Protein AF-0000000067514473 (afdb_homodimer)

Structure (mmCIF, N/CA/C/O backbone):
data_AF-0000000067514473-model_v1
#
loop_
_entity.id
_entity.type
_entity.pdbx_description
1 polymer 'Lysozyme inhibitor LprI-like N-terminal domain-containing protein'
#
loop_
_atom_site.group_PDB
_atom_site.id
_atom_site.type_symbol
_atom_site.label_atom_id
_atom_site.label_alt_id
_atom_site.label_comp_id
_atom_site.label_asym_id
_atom_site.label_entity_id
_atom_site.label_seq_id
_atom_site.pdbx_PDB_ins_code
_atom_site.Cartn_x
_atom_site.Cartn_y
_atom_site.Cartn_z
_atom_site.occupancy
_atom_site.B_iso_or_equiv
_atom_site.auth_seq_id
_atom_site.auth_comp_id
_atom_site.auth_asym_id
_atom_site.auth_atom_id
_atom_site.pdbx_PDB_model_num
ATOM 1 N N . MET A 1 1 ? -48.812 -21.422 -44.938 1 34.5 1 MET A N 1
ATOM 2 C CA . MET A 1 1 ? -48.281 -21.219 -43.594 1 34.5 1 MET A CA 1
ATOM 3 C C . MET A 1 1 ? -47.406 -19.953 -43.531 1 34.5 1 MET A C 1
ATOM 5 O O . MET A 1 1 ? -46.375 -19.875 -44.188 1 34.5 1 MET A O 1
ATOM 9 N N . LYS A 1 2 ? -48.062 -18.766 -43.5 1 44.69 2 LYS A N 1
ATOM 10 C CA . LYS A 1 2 ? -47.469 -17.438 -43.344 1 44.69 2 LYS A CA 1
ATOM 11 C C . LYS A 1 2 ? -46.531 -17.406 -42.125 1 44.69 2 LYS A C 1
ATOM 13 O O . LYS A 1 2 ? -46.969 -17.75 -41.031 1 44.69 2 LYS A O 1
ATOM 18 N N . ILE A 1 3 ? -45.25 -17.672 -42.25 1 44.19 3 ILE A N 1
ATOM 19 C CA . ILE A 1 3 ? -44.188 -17.547 -41.25 1 44.19 3 ILE A CA 1
ATOM 20 C C . ILE A 1 3 ? -44.219 -16.141 -40.656 1 44.19 3 ILE A C 1
ATOM 22 O O . ILE A 1 3 ? -44.031 -15.156 -41.344 1 44.19 3 ILE A O 1
ATOM 26 N N . ASN A 1 4 ? -45.094 -15.852 -39.75 1 52 4 ASN A N 1
ATOM 27 C CA . ASN A 1 4 ? -45.031 -14.602 -39 1 52 4 ASN A CA 1
ATOM 28 C C . ASN A 1 4 ? -43.688 -14.484 -38.25 1 52 4 ASN A C 1
ATOM 30 O O . ASN A 1 4 ? -43.375 -15.344 -37.438 1 52 4 ASN A O 1
ATOM 34 N N . PHE A 1 5 ? -42.656 -13.938 -38.844 1 51.88 5 PHE A N 1
ATOM 35 C CA . PHE A 1 5 ? -41.406 -13.578 -38.188 1 51.88 5 PHE A CA 1
ATOM 36 C C . PHE A 1 5 ? -41.656 -12.664 -37 1 51.88 5 PHE A C 1
ATOM 38 O O . PHE A 1 5 ? -42.125 -11.539 -37.156 1 51.88 5 PHE A O 1
ATOM 45 N N . ARG A 1 6 ? -41.969 -13.18 -35.812 1 51.47 6 ARG A N 1
ATOM 46 C CA . ARG A 1 6 ? -42 -12.352 -34.594 1 51.47 6 ARG A CA 1
ATOM 47 C C . ARG A 1 6 ? -40.625 -11.789 -34.281 1 51.47 6 ARG A C 1
ATOM 49 O O . ARG A 1 6 ? -39.656 -12.555 -34.094 1 51.47 6 ARG A O 1
ATOM 56 N N . PHE A 1 7 ? -40.312 -10.562 -34.656 1 51.56 7 PHE A N 1
ATOM 57 C CA . PHE A 1 7 ? -39.125 -9.828 -34.25 1 51.56 7 PHE A CA 1
ATOM 58 C C . PHE A 1 7 ? -39.062 -9.695 -32.75 1 51.56 7 PHE A C 1
ATOM 60 O O . PHE A 1 7 ? -39.938 -9.055 -32.125 1 51.56 7 PHE A O 1
ATOM 67 N N . VAL A 1 8 ? -38.438 -10.68 -32.062 1 51.62 8 VAL A N 1
ATOM 68 C CA . VAL A 1 8 ? -38.156 -10.547 -30.641 1 51.62 8 VAL A CA 1
ATOM 69 C C . VAL A 1 8 ? -37.188 -9.391 -30.391 1 51.62 8 VAL A C 1
ATOM 71 O O . VAL A 1 8 ? -36.031 -9.43 -30.828 1 51.62 8 VAL A O 1
ATOM 74 N N . LEU A 1 9 ? -37.688 -8.188 -30.172 1 49.75 9 LEU A N 1
ATOM 75 C CA . LEU A 1 9 ? -36.906 -7.039 -29.734 1 49.75 9 LEU A CA 1
ATOM 76 C C . LEU A 1 9 ? -36.188 -7.344 -28.422 1 49.75 9 LEU A C 1
ATOM 78 O O . LEU A 1 9 ? -36.844 -7.527 -27.375 1 49.75 9 LEU A O 1
ATOM 82 N N . VAL A 1 10 ? -35 -7.918 -28.5 1 51.41 10 VAL A N 1
ATOM 83 C CA . VAL A 1 10 ? -34.125 -8.078 -27.328 1 51.41 10 VAL A CA 1
ATOM 84 C C . VAL A 1 10 ? -33.781 -6.707 -26.766 1 51.41 10 VAL A C 1
ATOM 86 O O . VAL A 1 10 ? -33.062 -5.926 -27.391 1 51.41 10 VAL A O 1
ATOM 89 N N . LEU A 1 11 ? -34.562 -6.137 -25.859 1 48.81 11 LEU A N 1
ATOM 90 C CA . LEU A 1 11 ? -34.219 -4.945 -25.078 1 48.81 11 LEU A CA 1
ATOM 91 C C . LEU A 1 11 ? -32.938 -5.168 -24.266 1 48.81 11 LEU A C 1
ATOM 93 O O . LEU A 1 11 ? -32.938 -5.938 -23.312 1 48.81 11 LEU A O 1
ATOM 97 N N . ALA A 1 12 ? -31.734 -5.004 -24.844 1 48.91 12 ALA A N 1
ATOM 98 C CA . ALA A 1 12 ? -30.484 -4.965 -24.094 1 48.91 12 ALA A CA 1
ATOM 99 C C . ALA A 1 12 ? -30.547 -3.93 -22.984 1 48.91 12 ALA A C 1
ATOM 101 O O . ALA A 1 12 ? -30.578 -2.725 -23.25 1 48.91 12 ALA A O 1
ATOM 102 N N . SER A 1 13 ? -30.938 -4.246 -21.75 1 50.38 13 SER A N 1
ATOM 103 C CA . SER A 1 13 ? -30.859 -3.389 -20.562 1 50.38 13 SER A CA 1
ATOM 104 C C . SER A 1 13 ? -29.438 -2.92 -20.312 1 50.38 13 SER A C 1
ATOM 106 O O . SER A 1 13 ? -28.547 -3.73 -20.016 1 50.38 13 SER A O 1
ATOM 108 N N . LEU A 1 14 ? -28.984 -1.854 -20.875 1 47.88 14 LEU A N 1
ATOM 109 C CA . LEU A 1 14 ? -27.75 -1.174 -20.484 1 47.88 14 LEU A CA 1
ATOM 110 C C . LEU A 1 14 ? -27.719 -0.927 -18.984 1 47.88 14 LEU A C 1
ATOM 112 O O . LEU A 1 14 ? -28.484 -0.11 -18.469 1 47.88 14 LEU A O 1
ATOM 116 N N . TYR A 1 15 ? -27.25 -1.91 -18.203 1 44.81 15 TYR A N 1
ATOM 117 C CA . TYR A 1 15 ? -26.938 -1.688 -16.797 1 44.81 15 TYR A CA 1
ATOM 118 C C . TYR A 1 15 ? -26 -0.497 -16.641 1 44.81 15 TYR A C 1
ATOM 120 O O . TYR A 1 15 ? -24.844 -0.549 -17.062 1 44.81 15 TYR A O 1
ATOM 128 N N . PHE A 1 16 ? -26.469 0.723 -16.625 1 42 16 PHE A N 1
ATOM 129 C CA . PHE A 1 16 ? -25.672 1.844 -16.172 1 42 16 PHE A CA 1
ATOM 130 C C . PHE A 1 16 ? -25 1.518 -14.836 1 42 16 PHE A C 1
ATOM 132 O O . PHE A 1 16 ? -25.688 1.351 -13.82 1 42 16 PHE A O 1
ATOM 139 N N . LEU A 1 17 ? -23.766 0.942 -14.781 1 39.31 17 LEU A N 1
ATOM 140 C CA . LEU A 1 17 ? -23 0.938 -13.539 1 39.31 17 LEU A CA 1
ATOM 141 C C . LEU A 1 17 ? -23.031 2.311 -12.875 1 39.31 17 LEU A C 1
ATOM 143 O O . LEU A 1 17 ? -22.812 3.328 -13.539 1 39.31 17 LEU A O 1
ATOM 147 N N . PRO A 1 18 ? -23.734 2.447 -11.773 1 39.19 18 PRO A N 1
ATOM 148 C CA . PRO A 1 18 ? -23.656 3.764 -11.141 1 39.19 18 PRO A CA 1
ATOM 149 C C . PRO A 1 18 ? -22.234 4.32 -11.141 1 39.19 18 PRO A C 1
ATOM 151 O O . PRO A 1 18 ? -21.266 3.576 -10.93 1 39.19 18 PRO A O 1
ATOM 154 N N . ALA A 1 19 ? -21.891 5.297 -11.914 1 37.09 19 ALA A N 1
ATOM 155 C CA . ALA A 1 19 ? -20.688 6.102 -11.758 1 37.09 19 ALA A CA 1
ATOM 156 C C . ALA A 1 19 ? -20.297 6.234 -10.289 1 37.09 19 ALA A C 1
ATOM 158 O O . ALA A 1 19 ? -21.156 6.402 -9.43 1 37.09 19 ALA A O 1
ATOM 159 N N . HIS A 1 20 ? -19.281 5.672 -9.766 1 42.72 20 HIS A N 1
ATOM 160 C CA . HIS A 1 20 ? -18.734 5.969 -8.445 1 42.72 20 HIS A CA 1
ATOM 161 C C . HIS A 1 20 ? -19 7.422 -8.055 1 42.72 20 HIS A C 1
ATOM 163 O O . HIS A 1 20 ? -18.547 8.344 -8.734 1 42.72 20 HIS A O 1
ATOM 169 N N . ALA A 1 21 ? -20.188 7.793 -7.672 1 43.91 21 ALA A N 1
ATOM 170 C CA . ALA A 1 21 ? -20.516 9.141 -7.23 1 43.91 21 ALA A CA 1
ATOM 171 C C . ALA A 1 21 ? -19.406 9.719 -6.352 1 43.91 21 ALA A C 1
ATOM 173 O O . ALA A 1 21 ? -19.188 9.242 -5.234 1 43.91 21 ALA A O 1
ATOM 174 N N . GLU A 1 22 ? -18.281 10.156 -6.969 1 50.91 22 GLU A N 1
ATOM 175 C CA . GLU A 1 22 ? -17.453 11.039 -6.148 1 50.91 22 GLU A CA 1
ATOM 176 C C . GLU A 1 22 ? -18.312 11.961 -5.293 1 50.91 22 GLU A C 1
ATOM 178 O O . GLU A 1 22 ? -19.297 12.531 -5.777 1 50.91 22 GLU A O 1
ATOM 183 N N . CYS A 1 23 ? -18.375 11.633 -4.051 1 58.53 23 CYS A N 1
ATOM 184 C CA . CYS A 1 23 ? -19.094 12.539 -3.158 1 58.53 23 CYS A CA 1
ATOM 185 C C . CYS A 1 23 ? -18.859 13.992 -3.564 1 58.53 23 CYS A C 1
ATOM 187 O O . CYS A 1 23 ? -17.719 14.414 -3.771 1 58.53 23 CYS A O 1
ATOM 189 N N . ILE A 1 24 ? -19.672 14.539 -4.477 1 54.16 24 ILE A N 1
ATOM 190 C CA . ILE A 1 24 ? -19.672 15.922 -4.945 1 54.16 24 ILE A CA 1
ATOM 191 C C . ILE A 1 24 ? -19.531 16.875 -3.76 1 54.16 24 ILE A C 1
ATOM 193 O O . ILE A 1 24 ? -20.234 16.734 -2.756 1 54.16 24 ILE A O 1
ATOM 197 N N . ASN A 1 25 ? -18.281 17.562 -3.666 1 56.47 25 ASN A N 1
ATOM 198 C CA . ASN A 1 25 ? -17.969 18.641 -2.732 1 56.47 25 ASN A CA 1
ATOM 199 C C . ASN A 1 25 ? -19.062 19.703 -2.703 1 56.47 25 ASN A C 1
ATOM 201 O O . ASN A 1 25 ? -18.938 20.734 -2.035 1 56.47 25 ASN A O 1
ATOM 205 N N . SER A 1 26 ? -20.047 19.562 -3.498 1 55.81 26 SER A N 1
ATOM 206 C CA . SER A 1 26 ? -20.984 20.672 -3.547 1 55.81 26 SER A CA 1
ATOM 207 C C . SER A 1 26 ? -22.031 20.562 -2.445 1 55.81 26 SER A C 1
ATOM 209 O O . SER A 1 26 ? -22.812 21.484 -2.223 1 55.81 26 SER A O 1
ATOM 211 N N . GLY A 1 27 ? -22.016 19.578 -1.691 1 61.44 27 GLY A N 1
ATOM 212 C CA . GLY A 1 27 ? -23.047 19.469 -0.668 1 61.44 27 GLY A CA 1
ATOM 213 C C . GLY A 1 27 ? -22.609 20.062 0.666 1 61.44 27 GLY A C 1
ATOM 214 O O . GLY A 1 27 ? -21.531 20.625 0.781 1 61.44 27 GLY A O 1
ATOM 215 N N . THR A 1 28 ? -23.562 20.062 1.55 1 76.56 28 THR A N 1
ATOM 216 C CA . THR A 1 28 ? -23.266 20.422 2.932 1 76.56 28 THR A CA 1
ATOM 217 C C . THR A 1 28 ? -22.219 19.484 3.518 1 76.56 28 THR A C 1
ATOM 219 O O . THR A 1 28 ? -21.938 18.422 2.943 1 76.56 28 THR A O 1
ATOM 222 N N . SER A 1 29 ? -21.484 19.984 4.504 1 79.94 29 SER A N 1
ATOM 223 C CA . SER A 1 29 ? -20.5 19.156 5.203 1 79.94 29 SER A CA 1
ATOM 224 C C . SER A 1 29 ? -21.078 17.797 5.578 1 79.94 29 SER A C 1
ATOM 226 O O . SER A 1 29 ? -20.391 16.781 5.449 1 79.94 29 SER A O 1
ATOM 228 N N . GLN A 1 30 ? -22.391 17.859 5.91 1 81.75 30 GLN A N 1
ATOM 229 C CA . GLN A 1 30 ? -23.031 16.625 6.312 1 81.75 30 GLN A CA 1
ATOM 230 C C . GLN A 1 30 ? -23.203 15.68 5.125 1 81.75 30 GLN A C 1
ATOM 232 O O . GLN A 1 30 ? -23.016 14.469 5.262 1 81.75 30 GLN A O 1
ATOM 237 N N . GLU A 1 31 ? -23.531 16.25 4.035 1 82.44 31 GLU A N 1
ATOM 238 C CA . GLU A 1 31 ? -23.703 15.445 2.83 1 82.44 31 GLU A CA 1
ATOM 239 C C . GLU A 1 31 ? -22.375 14.844 2.379 1 82.44 31 GLU A C 1
ATOM 241 O O . GLU A 1 31 ? -22.312 13.68 1.979 1 82.44 31 GLU A O 1
ATOM 246 N N . VAL A 1 32 ? -21.391 15.578 2.527 1 85.88 32 VAL A N 1
ATOM 247 C CA . VAL A 1 32 ? -20.062 15.125 2.152 1 85.88 32 VAL A CA 1
ATOM 248 C C . VAL A 1 32 ? -19.625 13.977 3.066 1 85.88 32 VAL A C 1
ATOM 250 O O . VAL A 1 32 ? -19.094 12.969 2.6 1 85.88 32 VAL A O 1
ATOM 253 N N . ASP A 1 33 ? -19.891 14.102 4.348 1 88.31 33 ASP A N 1
ATOM 254 C CA . ASP A 1 33 ? -19.516 13.094 5.336 1 88.31 33 ASP A CA 1
ATOM 255 C C . ASP A 1 33 ? -20.25 11.781 5.07 1 88.31 33 ASP A C 1
ATOM 257 O O . ASP A 1 33 ? -19.641 10.703 5.117 1 88.31 33 ASP A O 1
ATOM 261 N N . GLU A 1 34 ? -21.516 11.914 4.812 1 90 34 GLU A N 1
ATOM 262 C CA . GLU A 1 34 ? -22.312 10.727 4.539 1 90 34 GLU A CA 1
ATOM 263 C C . GLU A 1 34 ? -21.875 10.047 3.25 1 90 34 GLU A C 1
ATOM 265 O O . GLU A 1 34 ? -21.828 8.812 3.17 1 90 34 GLU A O 1
ATOM 270 N N . CYS A 1 35 ? -21.609 10.797 2.338 1 91.88 35 CYS A N 1
ATOM 271 C CA . CYS A 1 35 ? -21.125 10.266 1.067 1 91.88 35 CYS A CA 1
ATOM 272 C C . CYS A 1 35 ? -19.797 9.539 1.244 1 91.88 35 CYS A C 1
ATOM 274 O O . CYS A 1 35 ? -19.609 8.438 0.724 1 91.88 35 CYS A O 1
ATOM 276 N N . ALA A 1 36 ? -18.891 10.125 1.985 1 94.25 36 ALA A N 1
ATOM 277 C CA . ALA A 1 36 ? -17.594 9.5 2.238 1 94.25 36 ALA A CA 1
ATOM 278 C C . ALA A 1 36 ? -17.75 8.164 2.967 1 94.25 36 ALA A C 1
ATOM 280 O O . ALA A 1 36 ? -17.062 7.191 2.656 1 94.25 36 ALA A O 1
ATOM 281 N N . LYS A 1 37 ? -18.609 8.18 3.881 1 96.06 37 LYS A N 1
ATOM 282 C CA . LYS A 1 37 ? -18.891 6.949 4.617 1 96.06 37 LYS A CA 1
ATOM 283 C C . LYS A 1 37 ? -19.438 5.871 3.691 1 96.06 37 LYS A C 1
ATOM 285 O O . LYS A 1 37 ? -19.031 4.711 3.766 1 96.06 37 LYS A O 1
ATOM 290 N N . ALA A 1 38 ? -20.344 6.227 2.869 1 96.69 38 ALA A N 1
ATOM 291 C CA . ALA A 1 38 ? -20.938 5.277 1.924 1 96.69 38 ALA A CA 1
ATOM 292 C C . ALA A 1 38 ? -19.875 4.73 0.968 1 96.69 38 ALA A C 1
ATOM 294 O O . ALA A 1 38 ? -19.859 3.535 0.671 1 96.69 38 ALA A O 1
ATOM 295 N N . GLU A 1 39 ? -19.031 5.578 0.502 1 97.25 39 GLU A N 1
ATOM 296 C CA . GLU A 1 39 ? -17.953 5.16 -0.385 1 97.25 39 GLU A CA 1
ATOM 297 C C . GLU A 1 39 ? -17 4.191 0.318 1 97.25 39 GLU A C 1
ATOM 299 O O . GLU A 1 39 ? -16.562 3.207 -0.277 1 97.25 39 GLU A O 1
ATOM 304 N N . LYS A 1 40 ? -16.688 4.512 1.537 1 98.19 40 LYS A N 1
ATOM 305 C CA . LYS A 1 40 ? -15.852 3.617 2.336 1 98.19 40 LYS A CA 1
ATOM 306 C C . LYS A 1 40 ? -16.484 2.238 2.467 1 98.19 40 LYS A C 1
ATOM 308 O O . LYS A 1 40 ? -15.828 1.219 2.277 1 98.19 40 LYS A O 1
ATOM 313 N N . ASN A 1 41 ? -17.75 2.225 2.76 1 98.38 41 ASN A N 1
ATOM 314 C CA . ASN A 1 41 ? -18.453 0.957 2.898 1 98.38 41 ASN A CA 1
ATOM 315 C C . ASN A 1 41 ? -18.469 0.176 1.588 1 98.38 41 ASN A C 1
ATOM 317 O O . ASN A 1 41 ? -18.297 -1.043 1.584 1 98.38 41 ASN A O 1
ATOM 321 N N . THR A 1 42 ? -18.719 0.836 0.523 1 98.38 42 THR A N 1
ATOM 322 C CA . THR A 1 42 ? -18.719 0.208 -0.793 1 98.38 42 THR A CA 1
ATOM 323 C C . THR A 1 42 ? -17.344 -0.352 -1.123 1 98.38 42 THR A C 1
ATOM 325 O O . THR A 1 42 ? -17.219 -1.474 -1.621 1 98.38 42 THR A O 1
ATOM 328 N N . ALA A 1 43 ? -16.344 0.422 -0.836 1 98.62 43 ALA A N 1
ATOM 329 C CA . ALA A 1 43 ? -14.977 -0.006 -1.086 1 98.62 43 ALA A CA 1
ATOM 330 C C . ALA A 1 43 ? -14.617 -1.225 -0.24 1 98.62 43 ALA A C 1
ATOM 332 O O . ALA A 1 43 ? -13.953 -2.145 -0.717 1 98.62 43 ALA A O 1
ATOM 333 N N . ASP A 1 44 ? -15.047 -1.201 0.978 1 98.62 44 ASP A N 1
ATOM 334 C CA . ASP A 1 44 ? -14.812 -2.344 1.854 1 98.62 44 ASP A CA 1
ATOM 335 C C . ASP A 1 44 ? -15.477 -3.604 1.303 1 98.62 44 ASP A C 1
ATOM 337 O O . ASP A 1 44 ? -14.891 -4.688 1.338 1 98.62 44 ASP A O 1
ATOM 341 N N . ALA A 1 45 ? -16.672 -3.457 0.841 1 98.75 45 ALA A N 1
ATOM 342 C CA . ALA A 1 45 ? -17.375 -4.582 0.238 1 98.75 45 ALA A CA 1
ATOM 343 C C . ALA A 1 45 ? -16.641 -5.09 -1.002 1 98.75 45 ALA A C 1
ATOM 345 O O . ALA A 1 45 ? -16.516 -6.301 -1.201 1 98.75 45 ALA A O 1
ATOM 346 N N . ARG A 1 46 ? -16.234 -4.168 -1.827 1 98.81 46 ARG A N 1
ATOM 347 C CA . ARG A 1 46 ? -15.484 -4.531 -3.02 1 98.81 46 ARG A CA 1
ATOM 348 C C . ARG A 1 46 ? -14.211 -5.285 -2.652 1 98.81 46 ARG A C 1
ATOM 350 O O . ARG A 1 46 ? -13.883 -6.305 -3.264 1 98.81 46 ARG A O 1
ATOM 357 N N . LEU A 1 47 ? -13.469 -4.836 -1.674 1 98.88 47 LEU A N 1
ATOM 358 C CA . LEU A 1 47 ? -12.25 -5.492 -1.215 1 98.88 47 LEU A CA 1
ATOM 359 C C . LEU A 1 47 ? -12.539 -6.902 -0.721 1 98.88 47 LEU A C 1
ATOM 361 O O . LEU A 1 47 ? -11.836 -7.852 -1.081 1 98.88 47 LEU A O 1
ATOM 365 N N . ASN A 1 48 ? -13.555 -7.027 0.059 1 98.69 48 ASN A N 1
ATOM 366 C CA . ASN A 1 48 ? -13.945 -8.336 0.558 1 98.69 48 ASN A CA 1
ATOM 367 C C . ASN A 1 48 ? -14.312 -9.289 -0.582 1 98.69 48 ASN A C 1
ATOM 369 O O . ASN A 1 48 ? -13.953 -10.469 -0.551 1 98.69 48 ASN A O 1
ATOM 373 N N . GLY A 1 49 ? -15.023 -8.766 -1.497 1 98.69 49 GLY A N 1
ATOM 374 C CA . GLY A 1 49 ? -15.359 -9.562 -2.668 1 98.69 49 GLY A CA 1
ATOM 375 C C . GLY A 1 49 ? -14.133 -10.039 -3.434 1 98.69 49 GLY A C 1
ATOM 376 O O . GLY A 1 49 ? -14.039 -11.211 -3.799 1 98.69 49 GLY A O 1
ATOM 377 N N . SER A 1 50 ? -13.242 -9.117 -3.689 1 98.69 50 SER A N 1
ATOM 378 C CA . SER A 1 50 ? -12.016 -9.453 -4.406 1 98.69 50 SER A CA 1
ATOM 379 C C . SER A 1 50 ? -11.203 -10.5 -3.656 1 98.69 50 SER A C 1
ATOM 381 O O . SER A 1 50 ? -10.617 -11.398 -4.27 1 98.69 50 SER A O 1
ATOM 383 N N . TYR A 1 51 ? -11.109 -10.383 -2.367 1 98.75 51 TYR A N 1
ATOM 384 C CA . TYR A 1 51 ? -10.391 -11.336 -1.531 1 98.75 51 TYR A CA 1
ATOM 385 C C . TYR A 1 51 ? -11 -12.734 -1.66 1 98.75 51 TYR A C 1
ATOM 387 O O . TYR A 1 51 ? -10.281 -13.711 -1.893 1 98.75 51 TYR A O 1
ATOM 395 N N . LYS A 1 52 ? -12.297 -12.812 -1.539 1 98.19 52 LYS A N 1
ATOM 396 C CA . LYS A 1 52 ? -12.992 -14.094 -1.646 1 98.19 52 LYS A CA 1
ATOM 397 C C . LYS A 1 52 ? -12.805 -14.703 -3.031 1 98.19 52 LYS A C 1
ATOM 399 O O . LYS A 1 52 ? -12.617 -15.914 -3.158 1 98.19 52 LYS A O 1
ATOM 404 N N . LYS A 1 53 ? -12.93 -13.898 -4.039 1 97.81 53 LYS A N 1
ATOM 405 C CA . LYS A 1 53 ? -12.727 -14.383 -5.402 1 97.81 53 LYS A CA 1
ATOM 406 C C . LYS A 1 53 ? -11.32 -14.938 -5.586 1 97.81 53 LYS A C 1
ATOM 408 O O . LYS A 1 53 ? -11.133 -15.945 -6.27 1 97.81 53 LYS A O 1
ATOM 413 N N . LEU A 1 54 ? -10.344 -14.242 -4.996 1 97.88 54 LEU A N 1
ATOM 414 C CA . LEU A 1 54 ? -8.969 -14.727 -5.098 1 97.88 54 LEU A CA 1
ATOM 415 C C . LEU A 1 54 ? -8.82 -16.078 -4.414 1 97.88 54 LEU A C 1
ATOM 417 O O . LEU A 1 54 ? -8.148 -16.969 -4.941 1 97.88 54 LEU A O 1
ATOM 421 N N . ILE A 1 55 ? -9.391 -16.234 -3.246 1 97.25 55 ILE A N 1
ATOM 422 C CA . ILE A 1 55 ? -9.352 -17.516 -2.535 1 97.25 55 ILE A CA 1
ATOM 423 C C . ILE A 1 55 ? -9.961 -18.609 -3.406 1 97.25 55 ILE A C 1
ATOM 425 O O . ILE A 1 55 ? -9.398 -19.703 -3.518 1 97.25 55 ILE A O 1
ATOM 429 N N . ALA A 1 56 ? -11.07 -18.328 -4.062 1 95.88 56 ALA A N 1
ATOM 430 C CA . ALA A 1 56 ? -11.727 -19.281 -4.938 1 95.88 56 ALA A CA 1
ATOM 431 C C . ALA A 1 56 ? -10.844 -19.641 -6.125 1 95.88 56 ALA A C 1
ATOM 433 O O . ALA A 1 56 ? -10.734 -20.812 -6.492 1 95.88 56 ALA A O 1
ATOM 434 N N . ARG A 1 57 ? -10.25 -18.641 -6.734 1 95.44 57 ARG A N 1
ATOM 435 C CA . ARG A 1 57 ? -9.328 -18.891 -7.836 1 95.44 57 ARG A CA 1
ATOM 436 C C . ARG A 1 57 ? -8.188 -19.812 -7.391 1 95.44 57 ARG A C 1
ATOM 438 O O . ARG A 1 57 ? -7.809 -20.734 -8.109 1 95.44 57 ARG A O 1
ATOM 445 N N . ALA A 1 58 ? -7.621 -19.531 -6.215 1 95.75 58 ALA A N 1
ATOM 446 C CA . ALA A 1 58 ? -6.516 -20.328 -5.688 1 95.75 58 ALA A CA 1
ATOM 447 C C . ALA A 1 58 ? -6.941 -21.766 -5.449 1 95.75 58 ALA A C 1
ATOM 449 O O . ALA A 1 58 ? -6.207 -22.703 -5.777 1 95.75 58 ALA A O 1
ATOM 450 N N . GLN A 1 59 ? -8.141 -21.953 -4.906 1 93.62 59 GLN A N 1
ATOM 451 C CA . GLN A 1 59 ? -8.672 -23.281 -4.684 1 93.62 59 GLN A CA 1
ATOM 452 C C . GLN A 1 59 ? -8.812 -24.047 -6 1 93.62 59 GLN A C 1
ATOM 454 O O . GLN A 1 59 ? -8.523 -25.25 -6.062 1 93.62 59 GLN A O 1
ATOM 459 N N . GLY A 1 60 ? -9.258 -23.328 -7.02 1 94.12 60 GLY A N 1
ATOM 460 C CA . GLY A 1 60 ? -9.359 -23.953 -8.328 1 94.12 60 GLY A CA 1
ATOM 461 C C . GLY A 1 60 ? -8.016 -24.281 -8.945 1 94.12 60 GLY A C 1
ATOM 462 O O . GLY A 1 60 ? -7.801 -25.391 -9.422 1 94.12 60 GLY A O 1
ATOM 463 N N . GLN A 1 61 ? -7.137 -23.391 -8.93 1 93.62 61 GLN A N 1
ATOM 464 C CA . GLN A 1 61 ? -5.828 -23.547 -9.562 1 93.62 61 GLN A CA 1
ATOM 465 C C . GLN A 1 61 ? -5 -24.609 -8.859 1 93.62 61 GLN A C 1
ATOM 467 O O . GLN A 1 61 ? -4.227 -25.328 -9.508 1 93.62 61 GLN A O 1
ATOM 472 N N . TYR A 1 62 ? -5.18 -24.719 -7.543 1 95.31 62 TYR A N 1
ATOM 473 C CA . TYR A 1 62 ? -4.379 -25.672 -6.781 1 95.31 62 TYR A CA 1
ATOM 474 C C . TYR A 1 62 ? -5.23 -26.859 -6.328 1 95.31 62 TYR A C 1
ATOM 476 O O . TYR A 1 62 ? -4.992 -27.422 -5.262 1 95.31 62 TYR A O 1
ATOM 484 N N . ARG A 1 63 ? -6.297 -27.172 -7.074 1 93.88 63 ARG A N 1
ATOM 485 C CA . ARG A 1 63 ? -7.219 -28.25 -6.738 1 93.88 63 ARG A CA 1
ATOM 486 C C . ARG A 1 63 ? -6.484 -29.578 -6.613 1 93.88 63 ARG A C 1
ATOM 488 O O . ARG A 1 63 ? -6.832 -30.406 -5.77 1 93.88 63 ARG A O 1
ATOM 495 N N . SER A 1 64 ? -5.43 -29.797 -7.41 1 95.44 64 SER A N 1
ATOM 496 C CA . SER A 1 64 ? -4.707 -31.062 -7.445 1 95.44 64 SER A CA 1
ATOM 497 C C . SER A 1 64 ? -3.582 -31.094 -6.418 1 95.44 64 SER A C 1
ATOM 499 O O . SER A 1 64 ? -2.939 -32.125 -6.215 1 95.44 64 SER A O 1
ATOM 501 N N . ASP A 1 65 ? -3.254 -30 -5.797 1 95.31 65 ASP A N 1
ATOM 502 C CA . ASP A 1 65 ? -2.229 -29.891 -4.766 1 95.31 65 ASP A CA 1
ATOM 503 C C . ASP A 1 65 ? -2.725 -29.062 -3.586 1 95.31 65 ASP A C 1
ATOM 505 O O . ASP A 1 65 ? -2.465 -27.859 -3.516 1 95.31 65 ASP A O 1
ATOM 509 N N . ALA A 1 66 ? -3.334 -29.688 -2.666 1 93.19 66 ALA A N 1
ATOM 510 C CA . ALA A 1 66 ? -3.98 -29.031 -1.536 1 93.19 66 ALA A CA 1
ATOM 511 C C . ALA A 1 66 ? -2.959 -28.281 -0.677 1 93.19 66 ALA A C 1
ATOM 513 O O . ALA A 1 66 ? -3.254 -27.219 -0.128 1 93.19 66 ALA A O 1
ATOM 514 N N . ARG A 1 67 ? -1.819 -28.875 -0.583 1 95.56 67 ARG A N 1
ATOM 515 C CA . ARG A 1 67 ? -0.774 -28.25 0.225 1 95.56 67 ARG A CA 1
ATOM 516 C C . ARG A 1 67 ? -0.378 -26.891 -0.34 1 95.56 67 ARG A C 1
ATOM 518 O O . ARG A 1 67 ? -0.241 -25.922 0.405 1 95.56 67 ARG A O 1
ATOM 525 N N . LEU A 1 68 ? -0.264 -26.781 -1.674 1 95.31 68 LEU A N 1
ATOM 526 C CA . LEU A 1 68 ? 0.087 -25.516 -2.322 1 95.31 68 LEU A CA 1
ATOM 527 C C . LEU A 1 68 ? -1.036 -24.5 -2.17 1 95.31 68 LEU A C 1
ATOM 529 O O . LEU A 1 68 ? -0.777 -23.312 -1.962 1 95.31 68 LEU A O 1
ATOM 533 N N . GLY A 1 69 ? -2.234 -24.984 -2.311 1 95.94 69 GLY A N 1
ATOM 534 C CA . GLY A 1 69 ? -3.371 -24.109 -2.086 1 95.94 69 GLY A CA 1
ATOM 535 C C . GLY A 1 69 ? -3.404 -23.516 -0.688 1 95.94 69 GLY A C 1
ATOM 536 O O . GLY A 1 69 ? -3.629 -22.312 -0.518 1 95.94 69 GLY A O 1
ATOM 537 N N . ASP A 1 70 ? -3.154 -24.344 0.303 1 96.69 70 ASP A N 1
ATOM 538 C CA . ASP A 1 70 ? -3.141 -23.906 1.694 1 96.69 70 ASP A CA 1
ATOM 539 C C . ASP A 1 70 ? -1.994 -22.938 1.949 1 96.69 70 ASP A C 1
ATOM 541 O O . ASP A 1 70 ? -2.148 -21.969 2.701 1 96.69 70 ASP A O 1
ATOM 545 N N . GLU A 1 71 ? -0.883 -23.188 1.353 1 97.25 71 GLU A N 1
ATOM 546 C CA . GLU A 1 71 ? 0.26 -22.297 1.497 1 97.25 71 GLU A CA 1
ATOM 547 C C . GLU A 1 71 ? -0.035 -20.922 0.897 1 97.25 71 GLU A C 1
ATOM 549 O O . GLU A 1 71 ? 0.302 -19.891 1.488 1 97.25 71 GLU A O 1
ATOM 554 N N . PHE A 1 72 ? -0.614 -20.953 -0.283 1 97.5 72 PHE A N 1
ATOM 555 C CA . PHE A 1 72 ? -0.984 -19.703 -0.909 1 97.5 72 PHE A CA 1
ATOM 556 C C . PHE A 1 72 ? -1.93 -18.906 -0.012 1 97.5 72 PHE A C 1
ATOM 558 O O . PHE A 1 72 ? -1.721 -17.719 0.22 1 97.5 72 PHE A O 1
ATOM 565 N N . LYS A 1 73 ? -2.939 -19.594 0.486 1 97.75 73 LYS A N 1
ATOM 566 C CA . LYS A 1 73 ? -3.93 -18.953 1.342 1 97.75 73 LYS A CA 1
ATOM 567 C C . LYS A 1 73 ? -3.277 -18.359 2.59 1 97.75 73 LYS A C 1
ATOM 569 O O . LYS A 1 73 ? -3.639 -17.266 3.029 1 97.75 73 LYS A O 1
ATOM 574 N N . ALA A 1 74 ? -2.363 -19.062 3.166 1 97.88 74 ALA A N 1
ATOM 575 C CA . ALA A 1 74 ? -1.658 -18.578 4.352 1 97.88 74 ALA A CA 1
ATOM 576 C C . ALA A 1 74 ? -0.864 -17.312 4.039 1 97.88 74 ALA A C 1
ATOM 578 O O . ALA A 1 74 ? -0.897 -16.344 4.805 1 97.88 74 ALA A O 1
ATOM 579 N N . LYS A 1 75 ? -0.166 -17.344 2.898 1 98 75 LYS A N 1
ATOM 580 C CA . LYS A 1 75 ? 0.601 -16.172 2.49 1 98 75 LYS A CA 1
ATOM 581 C C . LYS A 1 75 ? -0.318 -14.984 2.205 1 98 75 LYS A C 1
ATOM 583 O O . LYS A 1 75 ? -0.008 -13.852 2.572 1 98 75 LYS A O 1
ATOM 588 N N . LEU A 1 76 ? -1.419 -15.273 1.544 1 98.56 76 LEU A N 1
ATOM 589 C CA . LEU A 1 76 ? -2.402 -14.227 1.267 1 98.56 76 LEU A CA 1
ATOM 590 C C . LEU A 1 76 ? -2.939 -13.625 2.561 1 98.56 76 LEU A C 1
ATOM 592 O O . LEU A 1 76 ? -3.066 -12.406 2.68 1 98.56 76 LEU A O 1
ATOM 596 N N . LYS A 1 77 ? -3.262 -14.469 3.5 1 98.56 77 LYS A N 1
ATOM 597 C CA . LYS A 1 77 ? -3.779 -14.008 4.785 1 98.56 77 LYS A CA 1
ATOM 598 C C . LYS A 1 77 ? -2.771 -13.102 5.492 1 98.56 77 LYS A C 1
ATOM 600 O O . LYS A 1 77 ? -3.137 -12.062 6.031 1 98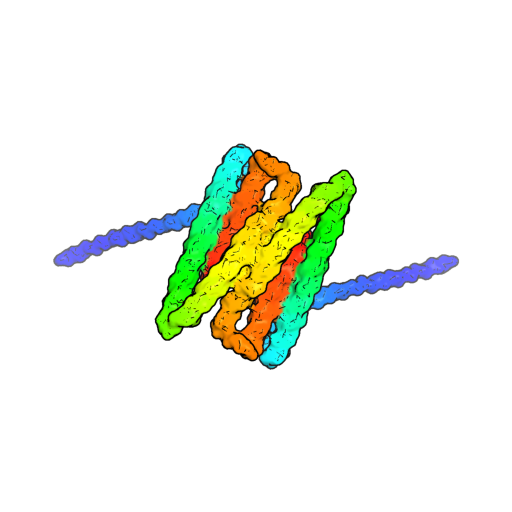.56 77 LYS A O 1
ATOM 605 N N . ASP A 1 78 ? -1.539 -13.5 5.496 1 98.31 78 ASP A N 1
ATOM 606 C CA . ASP A 1 78 ? -0.488 -12.695 6.113 1 98.31 78 ASP A CA 1
ATOM 607 C C . ASP A 1 78 ? -0.375 -11.328 5.441 1 98.31 78 ASP A C 1
ATOM 609 O O . ASP A 1 78 ? -0.288 -10.305 6.117 1 98.31 78 ASP A O 1
ATOM 613 N N . SER A 1 79 ? -0.367 -11.336 4.117 1 98.75 79 SER A N 1
ATOM 614 C CA . SER A 1 79 ? -0.277 -10.094 3.365 1 98.75 79 SER A CA 1
ATOM 615 C C . SER A 1 79 ? -1.487 -9.203 3.623 1 98.75 79 SER A C 1
ATOM 617 O O . SER A 1 79 ? -1.347 -7.992 3.805 1 98.75 79 SER A O 1
ATOM 619 N N . GLN A 1 80 ? -2.65 -9.766 3.648 1 98.81 80 GLN A N 1
ATOM 620 C CA . GLN A 1 80 ? -3.875 -9.008 3.861 1 98.81 80 GLN A CA 1
ATOM 621 C C . GLN A 1 80 ? -3.902 -8.383 5.254 1 98.81 80 GLN A C 1
ATOM 623 O O . GLN A 1 80 ? -4.297 -7.227 5.414 1 98.81 80 GLN A O 1
ATOM 628 N N . ARG A 1 81 ? -3.482 -9.109 6.246 1 98.69 81 ARG A N 1
ATOM 629 C CA . ARG A 1 81 ? -3.439 -8.594 7.613 1 98.69 81 ARG A CA 1
ATOM 630 C C . ARG A 1 81 ? -2.447 -7.445 7.734 1 98.69 81 ARG A C 1
ATOM 632 O O . ARG A 1 81 ? -2.719 -6.453 8.414 1 98.69 81 ARG A O 1
ATOM 639 N N . ALA A 1 82 ? -1.309 -7.637 7.137 1 98.75 82 ALA A N 1
ATOM 640 C CA . ALA A 1 82 ? -0.335 -6.551 7.113 1 98.75 82 ALA A CA 1
ATOM 641 C C . ALA A 1 82 ? -0.906 -5.316 6.422 1 98.75 82 ALA A C 1
ATOM 643 O O . ALA A 1 82 ? -0.682 -4.188 6.863 1 98.75 82 ALA A O 1
ATOM 644 N N . TRP A 1 83 ? -1.634 -5.523 5.344 1 98.88 83 TRP A N 1
ATOM 645 C CA . TRP A 1 83 ? -2.244 -4.422 4.609 1 98.88 83 TRP A CA 1
ATOM 646 C C . TRP A 1 83 ? -3.266 -3.691 5.473 1 98.88 83 TRP A C 1
ATOM 648 O O . TRP A 1 83 ? -3.303 -2.457 5.492 1 98.88 83 TRP A O 1
ATOM 658 N N . LEU A 1 84 ? -4.082 -4.461 6.16 1 98.81 84 LEU A N 1
ATOM 659 C CA . LEU A 1 84 ? -5.078 -3.861 7.039 1 98.81 84 LEU A CA 1
ATOM 660 C C . LEU A 1 84 ? -4.418 -2.992 8.102 1 98.81 84 LEU A C 1
ATOM 662 O O . LEU A 1 84 ? -4.898 -1.898 8.406 1 98.81 84 LEU A O 1
ATOM 666 N N . ARG A 1 85 ? -3.361 -3.498 8.664 1 98.75 85 ARG A N 1
ATOM 667 C CA . ARG A 1 85 ? -2.627 -2.723 9.656 1 98.75 85 ARG A CA 1
ATOM 668 C C . ARG A 1 85 ? -2.072 -1.438 9.047 1 98.75 85 ARG A C 1
ATOM 670 O O . ARG A 1 85 ? -2.104 -0.381 9.68 1 98.75 85 ARG A O 1
ATOM 677 N N . LEU A 1 86 ? -1.553 -1.526 7.828 1 98.88 86 LEU A N 1
ATOM 678 C CA . LEU A 1 86 ? -1.068 -0.33 7.148 1 98.88 86 LEU A CA 1
ATOM 679 C C . LEU A 1 86 ? -2.193 0.684 6.965 1 98.88 86 LEU A C 1
ATOM 681 O O . LEU A 1 86 ? -2.023 1.866 7.27 1 98.88 86 LEU A O 1
ATOM 685 N N . ARG A 1 87 ? -3.322 0.22 6.457 1 98.81 87 ARG A N 1
ATOM 686 C CA . ARG A 1 87 ? -4.469 1.102 6.266 1 98.81 87 ARG A CA 1
ATOM 687 C C . ARG A 1 87 ? -4.844 1.801 7.57 1 98.81 87 ARG A C 1
ATOM 689 O O . ARG A 1 87 ? -5.051 3.016 7.59 1 98.81 87 ARG A O 1
ATOM 696 N N . ASP A 1 88 ? -4.824 1.035 8.688 1 98.25 88 ASP A N 1
ATOM 697 C CA . ASP A 1 88 ? -5.273 1.545 9.977 1 98.25 88 ASP A CA 1
ATOM 698 C C . ASP A 1 88 ? -4.266 2.533 10.562 1 98.25 88 ASP A C 1
ATOM 700 O O . ASP A 1 88 ? -4.605 3.342 11.43 1 98.25 88 ASP A O 1
ATOM 704 N N . THR A 1 89 ? -3.057 2.441 10.125 1 98.38 89 THR A N 1
ATOM 705 C CA . THR A 1 89 ? -2.039 3.344 10.656 1 98.38 89 THR A CA 1
ATOM 706 C C . THR A 1 89 ? -1.785 4.496 9.688 1 98.38 89 THR A C 1
ATOM 708 O O . THR A 1 89 ? -1.383 5.586 10.102 1 98.38 89 THR A O 1
ATOM 711 N N . ASN A 1 90 ? -2.047 4.328 8.383 1 98.38 90 ASN A N 1
ATOM 712 C CA . ASN A 1 90 ? -1.778 5.34 7.371 1 98.38 90 ASN A CA 1
ATOM 713 C C . ASN A 1 90 ? -2.832 6.445 7.387 1 98.38 90 ASN A C 1
ATOM 715 O O . ASN A 1 90 ? -2.51 7.617 7.203 1 98.38 90 ASN A O 1
ATOM 719 N N . CYS A 1 91 ? -4.07 6.039 7.562 1 98.25 91 CYS A N 1
ATOM 720 C CA . CYS A 1 91 ? -5.137 7.02 7.371 1 98.25 91 CYS A CA 1
ATOM 721 C C . CYS A 1 91 ? -5.141 8.047 8.5 1 98.25 91 CYS A C 1
ATOM 723 O O . CYS A 1 91 ? -5.301 9.242 8.258 1 98.25 91 CYS A O 1
ATOM 725 N N . PRO A 1 92 ? -4.859 7.645 9.766 1 97.06 92 PRO A N 1
ATOM 726 C CA . PRO A 1 92 ? -4.688 8.664 10.805 1 97.06 92 PRO A CA 1
ATOM 727 C C . PRO A 1 92 ? -3.494 9.578 10.539 1 97.06 92 PRO A C 1
ATOM 729 O O . PRO A 1 92 ? -3.523 10.758 10.906 1 97.06 92 PRO A O 1
ATOM 732 N N . LEU A 1 93 ? -2.48 9.031 9.906 1 96.56 93 LEU A N 1
ATOM 733 C CA . LEU A 1 93 ? -1.336 9.859 9.523 1 96.56 93 LEU A CA 1
ATOM 734 C C . LEU A 1 93 ? -1.746 10.938 8.531 1 96.56 93 LEU A C 1
ATOM 736 O O . LEU A 1 93 ? -1.366 12.102 8.672 1 96.56 93 LEU A O 1
ATOM 740 N N . GLU A 1 94 ? -2.566 10.602 7.555 1 95.06 94 GLU A N 1
ATOM 741 C CA . GLU A 1 94 ? -3.049 11.539 6.543 1 95.06 94 GLU A CA 1
ATOM 742 C C . GLU A 1 94 ? -3.951 12.602 7.164 1 95.06 94 GLU A C 1
ATOM 744 O O . GLU A 1 94 ? -3.994 13.742 6.691 1 95.06 94 GLU A O 1
ATOM 749 N N . ALA A 1 95 ? -4.621 12.234 8.219 1 96.12 95 ALA A N 1
ATOM 750 C CA . ALA A 1 95 ? -5.582 13.141 8.859 1 96.12 95 ALA A CA 1
ATOM 751 C C . ALA A 1 95 ? -4.938 13.898 10.016 1 96.12 95 ALA A C 1
ATOM 753 O O . ALA A 1 95 ? -5.621 14.617 10.742 1 96.12 95 ALA A O 1
ATOM 754 N N . PHE A 1 96 ? -3.646 13.797 10.188 1 96.19 96 PHE A N 1
ATOM 755 C CA . PHE A 1 96 ? -2.969 14.195 11.414 1 96.19 96 PHE A CA 1
ATOM 756 C C . PHE A 1 96 ? -3.232 15.664 11.727 1 96.19 96 PHE A C 1
ATOM 758 O O . PHE A 1 96 ? -3.396 16.031 12.891 1 96.19 96 PHE A O 1
ATOM 765 N N . GLU A 1 97 ? -3.4 16.547 10.734 1 92 97 GLU A N 1
ATOM 766 C CA . GLU A 1 97 ? -3.51 17.984 10.945 1 92 97 GLU A CA 1
ATOM 767 C C . GLU A 1 97 ? -4.938 18.391 11.297 1 92 97 GLU A C 1
ATOM 769 O O . GLU A 1 97 ? -5.199 19.547 11.625 1 92 97 GLU A O 1
ATOM 774 N N . ILE A 1 98 ? -5.855 17.438 11.164 1 94.12 98 ILE A N 1
ATOM 775 C CA . ILE A 1 98 ? -7.258 17.719 11.453 1 94.12 98 ILE A CA 1
ATOM 776 C C . ILE A 1 98 ? -7.594 17.219 12.859 1 94.12 98 ILE A C 1
ATOM 778 O O . ILE A 1 98 ? -7.254 16.094 13.234 1 94.12 98 ILE A O 1
ATOM 782 N N . GLU A 1 99 ? -8.242 18.047 13.711 1 92.62 99 GLU A N 1
ATOM 783 C CA . GLU A 1 99 ? -8.609 17.688 15.078 1 92.62 99 GLU A CA 1
ATOM 784 C C . GLU A 1 99 ? -9.531 16.469 15.094 1 92.62 99 GLU A C 1
ATOM 786 O O . GLU A 1 99 ? -10.531 16.438 14.367 1 92.62 99 GLU A O 1
ATOM 791 N N . V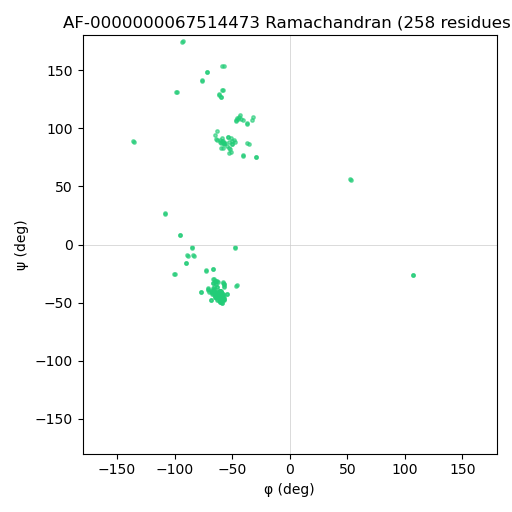AL A 1 100 ? -9.023 15.516 15.914 1 91.88 100 VAL A N 1
ATOM 792 C CA . VAL A 1 100 ? -9.852 14.328 16.094 1 91.88 100 VAL A CA 1
ATOM 793 C C . VAL A 1 100 ? -11.219 14.742 16.641 1 91.88 100 VAL A C 1
ATOM 795 O O . VAL A 1 100 ? -11.305 15.578 17.547 1 91.88 100 VAL A O 1
ATOM 798 N N . GLY A 1 101 ? -12.305 14.258 16.109 1 89.25 101 GLY A N 1
ATOM 799 C CA . GLY A 1 101 ? -13.648 14.602 16.547 1 89.25 101 GLY A CA 1
ATOM 800 C C . GLY A 1 101 ? -14.375 15.508 15.578 1 89.25 101 GLY A C 1
ATOM 801 O O . GLY A 1 101 ? -15.609 15.602 15.609 1 89.25 101 GLY A O 1
ATOM 802 N N . GLN A 1 102 ? -13.695 16.312 14.773 1 90.69 102 GLN A N 1
ATOM 803 C CA . GLN A 1 102 ? -14.305 17.125 13.734 1 90.69 102 GLN A CA 1
ATOM 804 C C . GLN A 1 102 ? -14.789 16.281 12.57 1 90.69 102 GLN A C 1
ATOM 806 O O . GLN A 1 102 ? -14.203 15.234 12.266 1 90.69 102 GLN A O 1
ATOM 811 N N . ALA A 1 103 ? -15.836 16.734 11.945 1 89.5 103 ALA A N 1
ATOM 812 C CA . ALA A 1 103 ? -16.422 16.031 10.812 1 89.5 103 ALA A CA 1
ATOM 813 C C . ALA A 1 103 ? -15.383 15.836 9.703 1 89.5 103 ALA A C 1
ATOM 815 O O . ALA A 1 103 ? -15.344 14.781 9.062 1 89.5 103 ALA A O 1
ATOM 816 N N . ALA A 1 104 ? -14.57 16.797 9.562 1 92.69 104 ALA A N 1
ATOM 817 C CA . ALA A 1 104 ? -13.555 16.734 8.516 1 92.69 104 ALA A CA 1
ATOM 818 C C . ALA A 1 104 ? -12.57 15.594 8.758 1 92.69 104 ALA A C 1
ATOM 820 O O . ALA A 1 104 ? -12.031 15.023 7.812 1 92.69 104 ALA A O 1
ATOM 821 N N . TYR A 1 105 ? -12.297 15.25 10.062 1 95.06 105 TYR A N 1
ATOM 822 C CA . TYR A 1 105 ? -11.414 14.141 10.406 1 95.06 105 TYR A CA 1
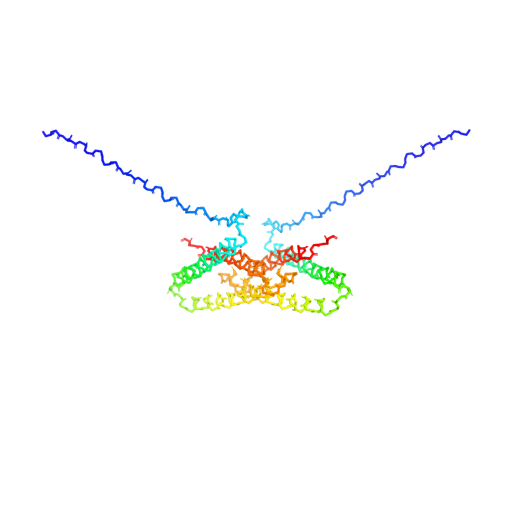ATOM 823 C C . TYR A 1 105 ? -11.984 12.812 9.906 1 95.06 105 TYR A C 1
ATOM 825 O O . TYR A 1 105 ? -11.297 12.062 9.211 1 95.06 105 TYR A O 1
ATOM 833 N N . LEU A 1 106 ? -13.203 12.586 10.164 1 94.88 106 LEU A N 1
ATOM 834 C CA . LEU A 1 106 ? -13.844 11.336 9.766 1 94.88 106 LEU A CA 1
ATOM 835 C C . LEU A 1 106 ? -13.961 11.25 8.25 1 94.88 106 LEU A C 1
ATOM 837 O O . LEU A 1 106 ? -13.805 10.172 7.672 1 94.88 106 LEU A O 1
ATOM 841 N N . THR A 1 107 ? -14.273 12.352 7.668 1 95.44 107 THR A N 1
ATOM 842 C CA . THR A 1 107 ? -14.359 12.383 6.215 1 95.44 107 THR A CA 1
ATOM 843 C C . THR A 1 107 ? -13.016 12.016 5.582 1 95.44 107 THR A C 1
ATOM 845 O O . THR A 1 107 ? -12.969 11.219 4.648 1 95.44 107 THR A O 1
ATOM 848 N N . THR A 1 108 ? -11.914 12.539 6.113 1 95.69 108 THR A N 1
ATOM 849 C CA . THR A 1 108 ? -10.57 12.242 5.617 1 95.69 108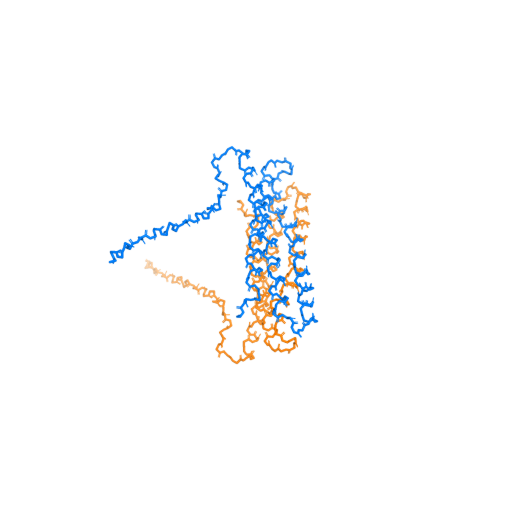 THR A CA 1
ATOM 850 C C . THR A 1 108 ? -10.234 10.766 5.812 1 95.69 108 THR A C 1
ATOM 852 O O . THR A 1 108 ? -9.727 10.117 4.898 1 95.69 108 THR A O 1
ATOM 855 N N . ILE A 1 109 ? -10.547 10.281 6.977 1 97.5 109 ILE A N 1
ATOM 856 C CA . ILE A 1 109 ? -10.312 8.867 7.27 1 97.5 109 ILE A CA 1
ATOM 857 C C . ILE A 1 109 ? -11.078 8 6.277 1 97.5 109 ILE A C 1
ATOM 859 O O . ILE A 1 109 ? -10.5 7.098 5.66 1 97.5 109 ILE A O 1
ATOM 863 N N . ASN A 1 110 ? -12.344 8.312 6.141 1 97.38 110 ASN A N 1
ATOM 864 C CA . ASN A 1 110 ? -13.195 7.504 5.266 1 97.38 110 ASN A CA 1
ATOM 865 C C . ASN A 1 110 ? -12.703 7.539 3.822 1 97.38 110 ASN A C 1
ATOM 867 O O . ASN A 1 110 ? -12.68 6.508 3.146 1 97.38 110 ASN A O 1
ATOM 871 N N . ASN A 1 111 ? -12.359 8.672 3.326 1 97 111 ASN A N 1
ATOM 872 C CA . ASN A 1 111 ? -11.828 8.789 1.97 1 97 111 ASN A CA 1
ATOM 873 C C . ASN A 1 111 ? -10.531 8.008 1.799 1 97 111 ASN A C 1
ATOM 875 O O . ASN A 1 111 ? -10.336 7.348 0.778 1 97 111 ASN A O 1
ATOM 879 N N . CYS A 1 112 ? -9.656 8.094 2.76 1 97.94 112 CYS A N 1
ATOM 880 C CA . CYS A 1 112 ? -8.391 7.363 2.744 1 97.94 112 CYS A CA 1
ATOM 881 C C . CYS A 1 112 ? -8.641 5.859 2.709 1 97.94 112 CYS A C 1
ATOM 883 O O . CYS A 1 112 ? -8.078 5.152 1.872 1 97.94 112 CYS A O 1
ATOM 885 N N . VAL A 1 113 ? -9.492 5.402 3.576 1 98.69 113 VAL A N 1
ATOM 886 C CA . VAL A 1 113 ? -9.805 3.98 3.658 1 98.69 113 VAL A CA 1
ATOM 887 C C . VAL A 1 113 ? -10.406 3.506 2.336 1 98.69 113 VAL A C 1
ATOM 889 O O . VAL A 1 113 ? -10.016 2.457 1.814 1 98.69 113 VAL A O 1
ATOM 892 N N . ALA A 1 114 ? -11.312 4.312 1.841 1 98.5 114 ALA A N 1
ATOM 893 C CA . ALA A 1 114 ? -11.945 3.943 0.578 1 98.5 114 ALA A CA 1
ATOM 894 C C . ALA A 1 114 ? -10.914 3.818 -0.538 1 98.5 114 ALA A C 1
ATOM 896 O O . ALA A 1 114 ? -10.906 2.826 -1.271 1 98.5 114 ALA A O 1
ATOM 897 N N . GLY A 1 115 ? -10.086 4.801 -0.674 1 98.38 115 GLY A N 1
ATOM 898 C CA . GLY A 1 115 ? -9.062 4.773 -1.707 1 98.38 115 GLY A CA 1
ATOM 899 C C . GLY A 1 115 ? -8.117 3.594 -1.58 1 98.38 115 GLY A C 1
ATOM 900 O O . GLY A 1 115 ? -7.859 2.893 -2.561 1 98.38 115 GLY A O 1
ATOM 901 N N . MET A 1 116 ? -7.617 3.35 -0.405 1 98.75 116 MET A N 1
ATOM 902 C CA . MET A 1 116 ? -6.699 2.24 -0.174 1 98.75 116 MET A CA 1
ATOM 903 C C . MET A 1 116 ? -7.387 0.902 -0.423 1 98.75 116 MET A C 1
ATOM 905 O O . MET A 1 116 ? -6.785 -0.014 -0.988 1 98.75 116 MET A O 1
ATOM 909 N N . SER A 1 117 ? -8.633 0.812 0.043 1 98.88 117 SER A N 1
ATOM 910 C CA . SER A 1 117 ? -9.359 -0.442 -0.132 1 98.88 117 SER A CA 1
ATOM 911 C C . SER A 1 117 ? -9.586 -0.749 -1.609 1 98.88 117 SER A C 1
ATOM 913 O O . SER A 1 117 ? -9.461 -1.898 -2.035 1 98.88 117 SER A O 1
ATOM 915 N N . LEU A 1 118 ? -9.922 0.269 -2.346 1 98.81 118 LEU A N 1
ATOM 916 C CA . LEU A 1 118 ? -10.133 0.063 -3.775 1 98.81 118 LEU A CA 1
ATOM 917 C C . LEU A 1 118 ? -8.836 -0.338 -4.461 1 98.81 118 LEU A C 1
ATOM 919 O O . LEU A 1 118 ? -8.828 -1.215 -5.328 1 98.81 118 LEU A O 1
ATOM 923 N N . GLU A 1 119 ? -7.777 0.266 -4.129 1 98.5 119 GLU A N 1
ATOM 924 C CA . GLU A 1 119 ? -6.477 -0.084 -4.684 1 98.5 119 GLU A CA 1
ATOM 925 C C . GLU A 1 119 ? -6.09 -1.517 -4.328 1 98.5 119 GLU A C 1
ATOM 927 O O . GLU A 1 119 ? -5.578 -2.256 -5.172 1 98.5 119 GLU A O 1
ATOM 932 N N . ARG A 1 120 ? -6.312 -1.887 -3.129 1 98.81 120 ARG A N 1
ATOM 933 C CA . ARG A 1 120 ? -6.004 -3.244 -2.688 1 98.81 120 ARG A CA 1
ATOM 934 C C . ARG A 1 120 ? -6.875 -4.266 -3.414 1 98.81 120 ARG A C 1
ATOM 936 O O . ARG A 1 120 ? -6.395 -5.332 -3.807 1 98.81 120 ARG A O 1
ATOM 943 N N . ALA A 1 121 ? -8.141 -3.918 -3.551 1 98.75 121 ALA A N 1
ATOM 944 C CA . ALA A 1 121 ? -9.031 -4.805 -4.301 1 98.75 121 ALA A CA 1
ATOM 945 C C . ALA A 1 121 ? -8.5 -5.039 -5.711 1 98.75 121 ALA A C 1
ATOM 947 O O . ALA A 1 121 ? -8.453 -6.18 -6.18 1 98.75 121 ALA A O 1
ATOM 948 N N . ALA A 1 122 ? -8.125 -3.984 -6.344 1 98.25 122 ALA A N 1
ATOM 949 C CA . ALA A 1 122 ? -7.586 -4.086 -7.695 1 98.25 122 ALA A CA 1
ATOM 950 C C . ALA A 1 122 ? -6.324 -4.941 -7.723 1 98.25 122 ALA A C 1
ATOM 952 O O . ALA A 1 122 ? -6.117 -5.727 -8.656 1 98.25 122 ALA A O 1
ATOM 953 N N . TYR A 1 123 ? -5.492 -4.781 -6.734 1 98.12 123 TYR A N 1
ATOM 954 C CA . TYR A 1 123 ? -4.281 -5.582 -6.605 1 98.12 123 TYR A CA 1
ATOM 955 C C . TYR A 1 123 ? -4.621 -7.062 -6.488 1 98.12 123 TYR A C 1
ATOM 957 O O . TYR A 1 123 ? -4.051 -7.895 -7.199 1 98.12 123 TYR A O 1
ATOM 965 N N . LEU A 1 124 ? -5.555 -7.398 -5.641 1 98.19 124 LEU A N 1
ATOM 966 C CA . LEU A 1 124 ? -5.938 -8.789 -5.422 1 98.19 124 LEU A CA 1
ATOM 967 C C . LEU A 1 124 ? -6.543 -9.391 -6.688 1 98.19 124 LEU A C 1
ATOM 969 O O . LEU A 1 124 ? -6.355 -10.578 -6.969 1 98.19 124 LEU A O 1
ATOM 973 N N . ASP A 1 125 ? -7.25 -8.531 -7.434 1 97.5 125 ASP A N 1
ATOM 974 C CA . ASP A 1 125 ? -7.91 -9.008 -8.648 1 97.5 125 ASP A CA 1
ATOM 975 C C . ASP A 1 125 ? -6.891 -9.422 -9.695 1 97.5 125 ASP A C 1
ATOM 977 O O . ASP A 1 125 ? -7.207 -10.203 -10.602 1 97.5 125 ASP A O 1
ATOM 981 N N . LYS A 1 126 ? -5.727 -8.938 -9.578 1 95.38 126 LYS A N 1
ATOM 982 C CA . LYS A 1 126 ? -4.703 -9.219 -10.578 1 95.38 126 LYS A CA 1
ATOM 983 C C . LYS A 1 126 ? -3.908 -10.469 -10.211 1 95.38 126 LYS A C 1
ATOM 985 O O . LYS A 1 126 ? -3.143 -10.984 -11.031 1 95.38 126 LYS A O 1
ATOM 990 N N . LEU A 1 127 ? -4.016 -10.891 -8.977 1 94.69 127 LEU A N 1
ATOM 991 C CA . LEU A 1 127 ? -3.283 -12.078 -8.547 1 94.69 127 LEU A CA 1
ATOM 992 C C . LEU A 1 127 ? -3.955 -13.352 -9.07 1 94.69 127 LEU A C 1
ATOM 994 O O . LEU A 1 127 ? -5.184 -13.438 -9.094 1 94.69 127 LEU A O 1
ATOM 998 N N . LEU A 1 128 ? -3.078 -14.344 -9.484 1 90 128 LEU A N 1
ATOM 999 C CA . LEU A 1 128 ? -3.51 -15.633 -10.008 1 90 128 LEU A CA 1
ATOM 1000 C C . LEU A 1 128 ? -4.508 -15.453 -11.148 1 90 128 LEU A C 1
ATOM 1002 O O . LEU A 1 128 ? -5.645 -15.93 -11.062 1 90 128 LEU A O 1
ATOM 1006 N N . PRO A 1 129 ? -4.02 -14.695 -12.133 1 79.69 129 PRO A N 1
ATOM 1007 C CA . PRO A 1 129 ? -4.965 -14.508 -13.234 1 79.69 129 PRO A CA 1
ATOM 1008 C C . PRO A 1 129 ? -5.344 -15.82 -13.914 1 79.69 129 PRO A C 1
ATOM 1010 O O . PRO A 1 129 ? -4.559 -16.781 -13.914 1 79.69 129 PRO A O 1
ATOM 1013 N N . ASP A 1 130 ? -6.668 -16 -14.039 1 62.5 130 ASP A N 1
ATOM 1014 C CA . ASP A 1 130 ? -7.164 -17.203 -14.688 1 62.5 130 ASP A CA 1
ATOM 1015 C C . ASP A 1 130 ? -6.41 -17.484 -15.984 1 62.5 130 ASP A C 1
ATOM 1017 O O . ASP A 1 130 ? -6.164 -16.562 -16.781 1 62.5 130 ASP A O 1
ATOM 1021 N N . ILE A 1 131 ? -5.551 -18.516 -15.914 1 46.69 131 ILE A N 1
ATOM 1022 C CA . ILE A 1 131 ? -5.051 -19 -17.188 1 46.69 131 ILE A CA 1
ATOM 1023 C C . ILE A 1 131 ? -6.219 -19.469 -18.062 1 46.69 131 ILE A C 1
ATOM 1025 O O . ILE A 1 131 ? -7.188 -20.047 -17.547 1 46.69 131 ILE A O 1
ATOM 1029 N N . MET B 1 1 ? 40.031 52.594 -23.625 1 35.22 1 MET B N 1
ATOM 1030 C CA . MET B 1 1 ? 39.719 51.438 -22.781 1 35.22 1 MET B CA 1
ATOM 1031 C C . MET B 1 1 ? 38.719 50.531 -23.469 1 35.22 1 MET B C 1
ATOM 1033 O O . MET B 1 1 ? 37.594 50.906 -23.75 1 35.22 1 MET B O 1
ATOM 1037 N N . LYS B 1 2 ? 39.188 49.75 -24.484 1 44.84 2 LYS B N 1
ATOM 1038 C CA . LYS B 1 2 ? 38.469 48.688 -25.219 1 44.84 2 LYS B CA 1
ATOM 1039 C C . LYS B 1 2 ? 37.812 47.719 -24.25 1 44.84 2 LYS B C 1
ATOM 1041 O O . LYS B 1 2 ? 38.438 47.156 -23.375 1 44.84 2 LYS B O 1
ATOM 1046 N N . ILE B 1 3 ? 36.562 47.969 -23.812 1 45.44 3 ILE B N 1
ATOM 1047 C CA . ILE B 1 3 ? 35.719 47.062 -23.031 1 45.44 3 ILE B CA 1
ATOM 1048 C C . ILE B 1 3 ? 35.656 45.688 -23.688 1 45.44 3 ILE B C 1
ATOM 1050 O O . ILE B 1 3 ? 35.188 45.562 -24.812 1 45.44 3 ILE B O 1
ATOM 1054 N N . ASN B 1 4 ? 36.656 44.875 -23.516 1 52.69 4 ASN B N 1
ATOM 1055 C CA . ASN B 1 4 ? 36.562 43.469 -23.953 1 52.69 4 ASN B CA 1
ATOM 1056 C C . ASN B 1 4 ? 35.406 42.75 -23.25 1 52.69 4 ASN B C 1
ATOM 1058 O O . ASN B 1 4 ? 35.344 42.688 -22.016 1 52.69 4 ASN B O 1
ATOM 1062 N N . PHE B 1 5 ? 34.188 42.812 -23.797 1 52.53 5 PHE B N 1
ATOM 1063 C CA . PHE B 1 5 ? 33.094 42 -23.359 1 52.53 5 PHE B CA 1
ATOM 1064 C C . PHE B 1 5 ? 33.469 40.531 -23.344 1 52.53 5 PHE B C 1
ATOM 1066 O O . PHE B 1 5 ? 33.688 39.938 -24.406 1 52.53 5 PHE B O 1
ATOM 1073 N N . ARG B 1 6 ? 34.031 39.969 -22.266 1 51.84 6 ARG B N 1
ATOM 1074 C CA . ARG B 1 6 ? 34.188 38.531 -22.109 1 51.84 6 ARG B CA 1
ATOM 1075 C C . ARG B 1 6 ? 32.844 37.812 -22.016 1 51.84 6 ARG B C 1
ATOM 1077 O O . ARG B 1 6 ? 32.031 38.125 -21.125 1 51.84 6 ARG B O 1
ATOM 1084 N N . PHE B 1 7 ? 32.312 37.312 -23.109 1 51.72 7 PHE B N 1
ATOM 1085 C CA . PHE B 1 7 ? 31.125 36.438 -23.109 1 51.72 7 PHE B CA 1
ATOM 1086 C C . PHE B 1 7 ? 31.375 35.188 -22.266 1 51.72 7 PHE B C 1
ATOM 1088 O O . PHE B 1 7 ? 32.25 34.406 -22.562 1 51.72 7 PHE B O 1
ATOM 1095 N N . VAL B 1 8 ? 31 35.281 -20.953 1 52.09 8 VAL B N 1
ATOM 1096 C CA . VAL B 1 8 ? 31.016 34.094 -20.094 1 52.09 8 VAL B CA 1
ATOM 1097 C C . VAL B 1 8 ? 30 33.062 -20.609 1 52.09 8 VAL B C 1
ATOM 1099 O O . VAL B 1 8 ? 28.797 33.312 -20.594 1 52.09 8 VAL B O 1
ATOM 1102 N N . LEU B 1 9 ? 30.406 32.156 -21.469 1 50.25 9 LEU B N 1
ATOM 1103 C CA . LEU B 1 9 ? 29.609 31.016 -21.875 1 50.25 9 LEU B CA 1
ATOM 1104 C C . LEU B 1 9 ? 29.219 30.156 -20.672 1 50.25 9 LEU B C 1
ATOM 1106 O O . LEU B 1 9 ? 30.094 29.547 -20.047 1 50.25 9 LEU B O 1
ATOM 1110 N N . VAL B 1 10 ? 28.094 30.5 -20.031 1 52.38 10 VAL B N 1
ATOM 1111 C CA . VAL B 1 10 ? 27.531 29.641 -18.984 1 52.38 10 VAL B CA 1
ATOM 1112 C C . VAL B 1 10 ? 27.188 28.281 -19.578 1 52.38 10 VAL B C 1
ATOM 1114 O O . VAL B 1 10 ? 26.281 28.172 -20.406 1 52.38 10 VAL B O 1
ATOM 1117 N N . LEU B 1 11 ? 28.062 27.297 -19.594 1 50.47 11 LEU B N 1
ATOM 1118 C CA . LEU B 1 11 ? 27.781 25.906 -19.922 1 50.47 11 LEU B CA 1
ATOM 1119 C C . LEU B 1 11 ? 26.75 25.312 -18.984 1 50.47 11 LEU B C 1
ATOM 1121 O O . LEU B 1 11 ? 27.016 25.094 -17.797 1 50.47 11 LEU B O 1
ATOM 1125 N N . ALA B 1 12 ? 25.422 25.516 -19.234 1 49.66 12 ALA B N 1
ATOM 1126 C CA . ALA B 1 12 ? 24.375 24.797 -18.516 1 49.66 12 ALA B CA 1
ATOM 1127 C C . ALA B 1 12 ? 24.578 23.297 -18.594 1 49.66 12 ALA B C 1
ATOM 1129 O O . ALA B 1 12 ? 24.469 22.703 -19.672 1 49.66 12 ALA B O 1
ATOM 1130 N N . SER B 1 13 ? 25.25 22.625 -17.656 1 51.03 13 SER B N 1
ATOM 1131 C CA . SER B 1 13 ? 25.359 21.172 -17.531 1 51.03 13 SER B CA 1
ATOM 1132 C C . SER B 1 13 ? 24 20.531 -17.422 1 51.03 13 SER B C 1
ATOM 1134 O O . SER B 1 13 ? 23.281 20.734 -16.453 1 51.03 13 SER B O 1
ATOM 1136 N N . LEU B 1 14 ? 23.328 20.203 -18.484 1 48.78 14 LEU B N 1
ATOM 1137 C CA . LEU B 1 14 ? 22.156 19.328 -18.484 1 48.78 14 LEU B CA 1
ATOM 1138 C C . LEU B 1 14 ? 22.438 18.031 -17.719 1 48.78 14 LEU B C 1
ATOM 1140 O O . LEU B 1 14 ? 23.234 17.203 -18.172 1 48.78 14 LE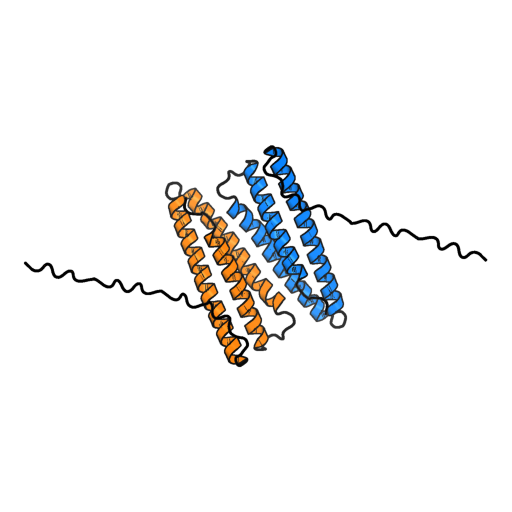U B O 1
ATOM 1144 N N . TYR B 1 15 ? 22.234 18.047 -16.391 1 45.31 15 TYR B N 1
ATOM 1145 C CA . TYR B 1 15 ? 22.234 16.828 -15.602 1 45.31 15 TYR B CA 1
ATOM 1146 C C . TYR B 1 15 ? 21.281 15.789 -16.203 1 45.31 15 TYR B C 1
ATOM 1148 O O . TYR B 1 15 ? 20.062 16.016 -16.234 1 45.31 15 TYR B O 1
ATOM 1156 N N . PHE B 1 16 ? 21.656 15.023 -17.203 1 42.69 16 PHE B N 1
ATOM 1157 C CA . PHE B 1 16 ? 20.906 13.836 -17.594 1 42.69 16 PHE B CA 1
ATOM 1158 C C . PHE B 1 16 ? 20.578 12.984 -16.359 1 42.69 16 PHE B C 1
ATOM 1160 O O . PHE B 1 16 ? 21.469 12.422 -15.734 1 42.69 16 PHE B O 1
ATOM 1167 N N . LEU B 1 17 ? 19.438 13.195 -15.625 1 39.59 17 LEU B N 1
ATOM 1168 C CA . LEU B 1 17 ? 18.984 12.18 -14.688 1 39.59 17 LEU B CA 1
ATOM 1169 C C . LEU B 1 17 ? 19.047 10.789 -15.305 1 39.59 17 LEU B C 1
ATOM 1171 O O . LEU B 1 17 ? 18.609 10.586 -16.438 1 39.59 17 LEU B O 1
ATOM 1175 N N . PRO B 1 18 ? 19.984 9.969 -14.875 1 39.44 18 PRO B N 1
ATOM 1176 C CA . PRO B 1 18 ? 19.938 8.617 -15.438 1 39.44 18 PRO B CA 1
ATOM 1177 C C . PRO B 1 18 ? 18.516 8.078 -15.562 1 39.44 18 PRO B C 1
ATOM 1179 O O . PRO B 1 18 ? 17.703 8.289 -14.672 1 39.44 18 PRO B O 1
ATOM 1182 N N . ALA B 1 19 ? 17.938 7.977 -16.703 1 37.03 19 ALA B N 1
ATOM 1183 C CA . ALA B 1 19 ? 16.734 7.188 -16.953 1 37.03 19 ALA B CA 1
ATOM 1184 C C . ALA B 1 19 ? 16.688 5.949 -16.062 1 37.03 19 ALA B C 1
ATOM 1186 O O . ALA B 1 19 ? 17.703 5.293 -15.852 1 37.03 19 ALA B O 1
ATOM 1187 N N . HIS B 1 20 ? 15.891 5.824 -15.07 1 42.72 20 HIS B N 1
ATOM 1188 C CA . HIS B 1 20 ? 15.656 4.559 -14.383 1 42.72 20 HIS B CA 1
ATOM 1189 C C . HIS B 1 20 ? 15.844 3.375 -15.328 1 42.72 20 HIS B C 1
ATOM 1191 O O . HIS B 1 20 ? 15.125 3.248 -16.328 1 42.72 20 HIS B O 1
ATOM 1197 N N . ALA B 1 21 ? 17.047 3.002 -15.672 1 44.06 21 ALA B N 1
ATOM 1198 C CA . ALA B 1 21 ? 17.312 1.84 -16.516 1 44.06 21 ALA B CA 1
ATOM 1199 C C . ALA B 1 21 ? 16.406 0.671 -16.141 1 44.06 21 ALA B C 1
ATOM 1201 O O . ALA B 1 21 ? 16.547 0.095 -15.062 1 44.06 21 ALA B O 1
ATOM 1202 N N . GLU B 1 22 ? 15.117 0.733 -16.562 1 51 22 GLU B N 1
ATOM 1203 C CA . GLU B 1 22 ? 14.438 -0.556 -16.531 1 51 22 GLU B CA 1
ATOM 1204 C C . GLU B 1 22 ? 15.375 -1.688 -16.938 1 51 22 GLU B C 1
ATOM 1206 O O . GLU B 1 22 ? 16.125 -1.562 -17.906 1 51 22 GLU B O 1
ATOM 1211 N N . CYS B 1 23 ? 15.805 -2.402 -15.961 1 58.5 23 CYS B N 1
ATOM 1212 C CA . CYS B 1 23 ? 16.609 -3.574 -16.312 1 58.5 23 CYS B CA 1
ATOM 1213 C C . CYS B 1 23 ? 16.109 -4.211 -17.594 1 58.5 23 CYS B C 1
ATOM 1215 O O . CYS B 1 23 ? 14.906 -4.477 -17.734 1 58.5 23 CYS B O 1
ATOM 1217 N N . ILE B 1 24 ? 16.578 -3.732 -18.766 1 54.38 24 ILE B N 1
ATOM 1218 C CA . ILE B 1 24 ? 16.297 -4.242 -20.109 1 54.38 24 ILE B CA 1
ATOM 1219 C C . ILE B 1 24 ? 16.359 -5.766 -20.094 1 54.38 24 ILE B C 1
ATOM 1221 O O . ILE B 1 24 ? 17.312 -6.352 -19.578 1 54.38 24 ILE B O 1
ATOM 1225 N N . ASN B 1 25 ? 15.102 -6.434 -20.281 1 56.44 25 ASN B N 1
ATOM 1226 C CA . ASN B 1 25 ? 14.914 -7.863 -20.484 1 56.44 25 ASN B CA 1
ATOM 1227 C C . ASN B 1 25 ? 15.867 -8.406 -21.547 1 56.44 25 ASN B C 1
ATOM 1229 O O . ASN B 1 25 ? 15.789 -9.578 -21.922 1 56.44 25 ASN B O 1
ATOM 1233 N N . SER B 1 26 ? 16.625 -7.59 -22.125 1 56.28 26 SER B N 1
ATOM 1234 C CA . SER B 1 26 ? 17.406 -8.125 -23.25 1 56.28 26 SER B CA 1
ATOM 1235 C C . SER B 1 26 ? 18.688 -8.781 -22.766 1 56.28 26 SER B C 1
ATOM 1237 O O . SER B 1 26 ? 19.391 -9.43 -23.547 1 56.28 26 SER B O 1
ATOM 1239 N N . GLY B 1 27 ? 18.969 -8.758 -21.562 1 61.59 27 GLY B N 1
ATOM 1240 C CA . GLY B 1 27 ? 20.219 -9.359 -21.141 1 61.59 27 GLY B CA 1
ATOM 1241 C C . GLY B 1 27 ? 20.062 -10.805 -20.703 1 61.59 27 GLY B C 1
ATOM 1242 O O . GLY B 1 27 ? 18.984 -11.383 -20.812 1 61.59 27 GLY B O 1
ATOM 1243 N N . THR B 1 28 ? 21.203 -11.375 -20.438 1 77.12 28 THR B N 1
ATOM 1244 C CA . THR B 1 28 ? 21.203 -12.703 -19.812 1 77.12 28 THR B CA 1
ATOM 1245 C C . THR B 1 28 ? 20.438 -12.688 -18.5 1 77.12 28 THR B C 1
ATOM 1247 O O . THR B 1 28 ? 20.156 -11.617 -17.953 1 77.12 28 THR B O 1
ATOM 1250 N N . SER B 1 29 ? 19.906 -13.844 -18.125 1 80.31 29 SER B N 1
ATOM 1251 C CA . SER B 1 29 ? 19.219 -13.992 -16.859 1 80.31 29 SER B CA 1
ATOM 1252 C C . SER B 1 29 ? 20.016 -13.367 -15.719 1 80.31 29 SER B C 1
ATOM 1254 O O . SER B 1 29 ? 19.453 -12.703 -14.844 1 80.31 29 SER B O 1
ATOM 1256 N N . GLN B 1 30 ? 21.344 -13.508 -15.875 1 81.94 30 GLN B N 1
ATOM 1257 C CA . GLN B 1 30 ? 22.219 -12.961 -14.836 1 81.94 30 GLN B CA 1
ATOM 1258 C C . GLN B 1 30 ? 22.203 -11.438 -14.844 1 81.94 30 GLN B C 1
ATOM 1260 O O . GLN B 1 30 ? 22.188 -10.805 -13.781 1 81.94 30 GLN B O 1
ATOM 1265 N N . GLU B 1 31 ? 22.203 -10.914 -16.016 1 82.5 31 GLU B N 1
ATOM 1266 C CA . GLU B 1 31 ? 22.172 -9.461 -16.141 1 82.5 31 GLU B CA 1
ATOM 1267 C C . GLU B 1 31 ? 20.859 -8.883 -15.625 1 82.5 31 GLU B C 1
ATOM 1269 O O . GLU B 1 31 ? 20.844 -7.852 -14.953 1 82.5 31 GLU B O 1
ATOM 1274 N N . VAL B 1 32 ? 19.875 -9.57 -15.859 1 86.25 32 VAL B N 1
ATOM 1275 C CA . VAL B 1 32 ? 18.547 -9.148 -15.414 1 86.25 32 VAL B CA 1
ATOM 1276 C C . VAL B 1 32 ? 18.484 -9.188 -13.891 1 86.25 32 VAL B C 1
ATOM 1278 O O . VAL B 1 32 ? 17.984 -8.258 -13.258 1 86.25 32 VAL B O 1
ATOM 1281 N N . ASP B 1 33 ? 19.016 -10.219 -13.297 1 88.44 33 ASP B N 1
ATOM 1282 C CA . ASP B 1 33 ? 19.016 -10.391 -11.852 1 88.44 33 ASP B CA 1
ATOM 1283 C C . ASP B 1 33 ? 19.812 -9.281 -11.164 1 88.44 33 ASP B C 1
ATOM 1285 O O . ASP B 1 33 ? 19.359 -8.719 -10.164 1 88.44 33 ASP B O 1
ATOM 1289 N N . GLU B 1 34 ? 20.969 -9.016 -11.727 1 90.12 34 GLU B N 1
ATOM 1290 C CA . GLU B 1 34 ? 21.812 -7.973 -11.164 1 90.12 34 GLU B CA 1
ATOM 1291 C C . GLU B 1 34 ? 21.141 -6.602 -11.289 1 90.12 34 GLU B C 1
ATOM 1293 O O . GLU B 1 34 ? 21.234 -5.777 -10.375 1 90.12 34 GLU B O 1
ATOM 1298 N N . CYS B 1 35 ? 20.594 -6.406 -12.344 1 92 35 CYS B N 1
ATOM 1299 C CA . CYS B 1 35 ? 19.891 -5.145 -12.57 1 92 35 CYS B CA 1
ATOM 1300 C C . CYS B 1 35 ? 18.734 -4.98 -11.586 1 92 35 CYS B C 1
ATOM 1302 O O . CYS B 1 35 ? 18.562 -3.914 -10.992 1 92 35 CYS B O 1
ATOM 1304 N N . ALA B 1 36 ? 17.953 -6.031 -11.383 1 94.38 36 ALA B N 1
ATOM 1305 C CA . ALA B 1 36 ? 16.844 -5.984 -10.438 1 94.38 36 ALA B CA 1
ATOM 1306 C C . ALA B 1 36 ? 17.328 -5.695 -9.023 1 94.38 36 ALA B C 1
ATOM 1308 O O . ALA B 1 36 ? 16.703 -4.93 -8.289 1 94.38 36 ALA B O 1
ATOM 1309 N N . LYS B 1 37 ? 18.375 -6.316 -8.711 1 96.06 37 LYS B N 1
ATOM 1310 C CA . LYS B 1 37 ? 18.953 -6.086 -7.391 1 96.06 37 LYS B CA 1
ATOM 1311 C C . LYS B 1 37 ? 19.406 -4.633 -7.234 1 96.06 37 LYS B C 1
ATOM 1313 O O . LYS B 1 37 ? 19.156 -4.012 -6.195 1 96.06 37 LYS B O 1
ATOM 1318 N N . ALA B 1 38 ? 20.047 -4.105 -8.203 1 96.75 38 ALA B N 1
ATOM 1319 C CA . ALA B 1 38 ? 20.5 -2.719 -8.172 1 96.75 38 ALA B CA 1
ATOM 1320 C C . ALA B 1 38 ? 19.312 -1.76 -8.062 1 96.75 38 ALA B C 1
ATOM 1322 O O . ALA B 1 38 ? 19.359 -0.785 -7.305 1 96.75 38 ALA B O 1
ATOM 1323 N N . GLU B 1 39 ? 18.281 -2.025 -8.781 1 97.25 39 GLU B N 1
ATOM 1324 C CA . GLU B 1 39 ? 17.078 -1.2 -8.719 1 97.25 39 GLU B CA 1
ATOM 1325 C C . GLU B 1 39 ? 16.438 -1.246 -7.336 1 97.25 39 GLU B C 1
ATOM 1327 O O . GLU B 1 39 ? 15.992 -0.222 -6.82 1 97.25 39 GLU B O 1
ATOM 1332 N N . LYS B 1 40 ? 16.391 -2.42 -6.797 1 98.25 40 LYS B N 1
ATOM 1333 C CA . LYS B 1 40 ? 15.875 -2.576 -5.438 1 98.25 40 LYS B CA 1
ATOM 1334 C C . LYS B 1 40 ? 16.688 -1.741 -4.449 1 98.25 40 LYS B C 1
ATOM 1336 O O . LYS B 1 40 ? 16.109 -1.036 -3.613 1 98.25 40 LYS B O 1
ATOM 1341 N N . ASN B 1 41 ? 17.969 -1.812 -4.562 1 98.38 41 ASN B N 1
ATOM 1342 C CA . ASN B 1 41 ? 18.844 -1.047 -3.67 1 98.38 41 ASN B CA 1
ATOM 1343 C C . ASN B 1 41 ? 18.625 0.455 -3.842 1 98.38 41 ASN B C 1
ATOM 1345 O O . ASN B 1 41 ? 18.594 1.198 -2.857 1 98.38 41 ASN B O 1
ATOM 1349 N N . THR B 1 42 ? 18.547 0.9 -5.035 1 98.38 42 THR B N 1
ATOM 1350 C CA . THR B 1 42 ? 18.297 2.309 -5.324 1 98.38 42 THR B CA 1
ATOM 1351 C C . THR B 1 42 ? 16.953 2.754 -4.758 1 98.38 42 THR B C 1
ATOM 1353 O O . THR B 1 42 ? 16.859 3.824 -4.156 1 98.38 42 THR B O 1
ATOM 1356 N N . ALA B 1 43 ? 15.984 1.933 -4.945 1 98.62 43 ALA B N 1
ATOM 1357 C CA . ALA B 1 43 ? 14.648 2.232 -4.434 1 98.62 43 ALA B CA 1
ATOM 1358 C C . ALA B 1 43 ? 14.641 2.297 -2.908 1 98.62 43 ALA B C 1
ATOM 1360 O O . ALA B 1 43 ? 13.992 3.164 -2.318 1 98.62 43 ALA B O 1
ATOM 1361 N N . ASP B 1 44 ? 15.344 1.397 -2.314 1 98.62 44 ASP B N 1
ATOM 1362 C CA . ASP B 1 44 ? 15.461 1.408 -0.86 1 98.62 44 ASP B CA 1
ATOM 1363 C C . ASP B 1 44 ? 16.125 2.697 -0.372 1 98.62 44 ASP B C 1
ATOM 1365 O O . ASP B 1 44 ? 15.688 3.281 0.624 1 98.62 44 ASP B O 1
ATOM 1369 N N . ALA B 1 45 ? 17.141 3.1 -1.035 1 98.75 45 ALA B N 1
ATOM 1370 C CA . ALA B 1 45 ? 17.797 4.352 -0.691 1 98.75 45 ALA B CA 1
ATOM 1371 C C . ALA B 1 45 ? 16.859 5.539 -0.854 1 98.75 45 ALA B C 1
ATOM 1373 O O . ALA B 1 45 ? 16.828 6.434 -0.006 1 98.75 45 ALA B O 1
ATOM 1374 N N . ARG B 1 46 ? 16.156 5.555 -1.955 1 98.81 46 ARG B N 1
ATOM 1375 C CA . ARG B 1 46 ? 15.188 6.617 -2.195 1 98.81 46 ARG B CA 1
ATOM 1376 C C . ARG B 1 46 ? 14.133 6.656 -1.095 1 98.81 46 ARG B C 1
ATOM 1378 O O . ARG B 1 46 ? 13.797 7.727 -0.587 1 98.81 46 ARG B O 1
ATOM 1385 N N . LEU B 1 47 ? 13.594 5.535 -0.693 1 98.88 47 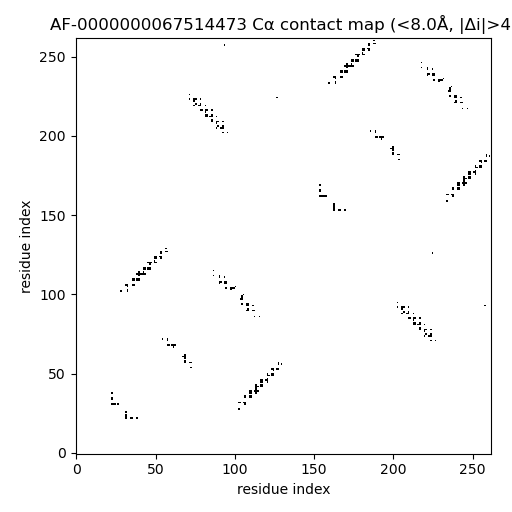LEU B N 1
ATOM 1386 C CA . LEU B 1 47 ? 12.602 5.449 0.373 1 98.88 47 LEU B CA 1
ATOM 1387 C C . LEU B 1 47 ? 13.164 5.984 1.686 1 98.88 47 LEU B C 1
ATOM 1389 O O . LEU B 1 47 ? 12.516 6.773 2.371 1 98.88 47 LEU B O 1
ATOM 1393 N N . ASN B 1 48 ? 14.352 5.57 1.996 1 98.69 48 ASN B N 1
ATOM 1394 C CA . ASN B 1 48 ? 15 6.051 3.211 1 98.69 48 ASN B CA 1
ATOM 1395 C C . ASN B 1 48 ? 15.195 7.562 3.184 1 98.69 48 ASN B C 1
ATOM 1397 O O . ASN B 1 48 ? 14.992 8.234 4.199 1 98.69 48 ASN B O 1
ATOM 1401 N N . GLY B 1 49 ? 15.602 8.031 2.076 1 98.69 49 GLY B N 1
ATOM 1402 C CA . GLY B 1 49 ? 15.734 9.469 1.921 1 98.69 49 GLY B CA 1
ATOM 1403 C C . GLY B 1 49 ? 14.43 10.219 2.123 1 98.69 49 GLY B C 1
ATOM 1404 O O . GLY B 1 49 ? 14.391 11.219 2.836 1 98.69 49 GLY B O 1
ATOM 1405 N N . SER B 1 50 ? 13.406 9.734 1.479 1 98.69 50 SER B N 1
ATOM 1406 C CA . SER B 1 50 ? 12.094 10.359 1.602 1 98.69 50 SER B CA 1
ATOM 1407 C C . SER B 1 50 ? 11.602 10.336 3.047 1 98.69 50 SER B C 1
ATOM 1409 O O . SER B 1 50 ? 11 11.297 3.516 1 98.69 50 SER B O 1
ATOM 1411 N N . TYR B 1 51 ? 11.805 9.25 3.738 1 98.75 51 TYR B N 1
ATOM 1412 C CA . TYR B 1 51 ? 11.422 9.117 5.141 1 98.75 51 TYR B CA 1
ATOM 1413 C C . TYR B 1 51 ? 12.141 10.164 5.996 1 98.75 51 TYR B C 1
ATOM 1415 O O . TYR B 1 51 ? 11.508 10.867 6.785 1 98.75 51 TYR B O 1
ATOM 1423 N N . LYS B 1 52 ? 13.43 10.281 5.816 1 98.19 52 LYS B N 1
ATOM 1424 C CA . LYS B 1 52 ? 14.227 11.25 6.57 1 98.19 52 LYS B CA 1
ATOM 1425 C C . LYS B 1 52 ? 13.789 12.68 6.273 1 98.19 52 LYS B C 1
ATOM 1427 O O . LYS B 1 52 ? 13.711 13.516 7.18 1 98.19 52 LYS B O 1
ATOM 1432 N N . LYS B 1 53 ? 13.57 12.953 5.027 1 97.81 53 LYS B N 1
ATOM 1433 C CA . LYS B 1 53 ? 13.109 14.281 4.641 1 97.81 53 LYS B CA 1
ATOM 1434 C C . LYS B 1 53 ? 11.766 14.609 5.297 1 97.81 53 LYS B C 1
ATOM 1436 O O . LYS B 1 53 ? 11.539 15.75 5.719 1 97.81 53 LYS B O 1
ATOM 1441 N N . LEU B 1 54 ? 10.891 13.625 5.348 1 97.88 54 LEU B N 1
ATOM 1442 C CA . LEU B 1 54 ? 9.594 13.844 5.988 1 97.88 54 LEU B CA 1
ATOM 1443 C C . LEU B 1 54 ? 9.773 14.141 7.473 1 97.88 54 LEU B C 1
ATOM 1445 O O . LEU B 1 54 ? 9.109 15.031 8.016 1 97.88 54 LEU B O 1
ATOM 1449 N N . ILE B 1 55 ? 10.625 13.398 8.141 1 97.25 55 ILE B N 1
ATOM 1450 C CA . ILE B 1 55 ? 10.906 13.641 9.547 1 97.25 55 ILE B CA 1
ATOM 1451 C C . ILE B 1 55 ? 11.414 15.07 9.734 1 97.25 55 ILE B C 1
ATOM 1453 O O . ILE B 1 55 ? 10.984 15.781 10.648 1 97.25 55 ILE B O 1
ATOM 1457 N N . ALA B 1 56 ? 12.289 15.531 8.867 1 95.88 56 ALA B N 1
ATOM 1458 C CA . ALA B 1 56 ? 12.836 16.891 8.938 1 95.88 56 ALA B CA 1
ATOM 1459 C C . ALA B 1 56 ? 11.734 17.922 8.727 1 95.88 56 ALA B C 1
ATOM 1461 O O . ALA B 1 56 ? 11.68 18.938 9.438 1 95.88 56 ALA B O 1
ATOM 1462 N N . ARG B 1 57 ? 10.898 17.688 7.73 1 95.44 57 ARG B N 1
ATOM 1463 C CA . ARG B 1 57 ? 9.773 18.594 7.504 1 95.44 57 ARG B CA 1
ATOM 1464 C C . ARG B 1 57 ? 8.891 18.688 8.742 1 95.44 57 ARG B C 1
ATOM 1466 O O . ARG B 1 57 ? 8.453 19.781 9.117 1 95.44 57 ARG B O 1
ATOM 1473 N N . ALA B 1 58 ? 8.594 17.547 9.359 1 95.75 58 ALA B N 1
ATOM 1474 C CA . ALA B 1 58 ? 7.75 17.5 10.555 1 95.75 58 ALA B CA 1
ATOM 1475 C C . ALA B 1 58 ? 8.391 18.281 11.703 1 95.75 58 ALA B C 1
ATOM 1477 O O . ALA B 1 58 ? 7.707 19.031 12.406 1 95.75 58 ALA B O 1
ATOM 1478 N N . GLN B 1 59 ? 9.688 18.109 11.867 1 93.56 59 GLN B N 1
ATOM 1479 C CA . GLN B 1 59 ? 10.414 18.828 12.906 1 93.56 59 GLN B CA 1
ATOM 1480 C C . GLN B 1 59 ? 10.32 20.344 12.688 1 93.56 59 GLN B C 1
ATOM 1482 O O . GLN B 1 59 ? 10.172 21.109 13.641 1 93.56 59 GLN B O 1
ATOM 1487 N N . GLY B 1 60 ? 10.414 20.719 11.422 1 94.12 60 GLY B N 1
ATOM 1488 C CA . GLY B 1 60 ? 10.273 22.141 11.094 1 94.12 60 GLY B CA 1
ATOM 1489 C C . GLY B 1 60 ? 8.867 22.656 11.312 1 94.12 60 GLY B C 1
ATOM 1490 O O . GLY B 1 60 ? 8.672 23.703 11.938 1 94.12 60 GLY B O 1
ATOM 1491 N N . GLN B 1 61 ? 7.914 21.984 10.844 1 93.62 61 GLN B N 1
ATOM 1492 C CA . GLN B 1 61 ? 6.52 22.422 10.906 1 93.62 61 GLN B CA 1
ATOM 1493 C C . GLN B 1 61 ? 6.012 22.453 12.344 1 93.62 61 GLN B C 1
ATOM 1495 O O . GLN B 1 61 ? 5.195 23.312 12.695 1 93.62 61 GLN B O 1
ATOM 1500 N N . TYR B 1 62 ? 6.52 21.531 13.148 1 95.25 62 TYR B N 1
ATOM 1501 C CA . TYR B 1 62 ? 6.047 21.438 14.523 1 95.25 62 TYR B CA 1
ATOM 1502 C C . TYR B 1 62 ? 7.109 21.938 15.5 1 95.25 62 TYR B C 1
ATOM 1504 O O . TYR B 1 62 ? 7.207 21.438 16.625 1 95.25 62 TYR B O 1
ATOM 1512 N N . ARG B 1 63 ? 7.988 22.828 15.047 1 93.81 63 ARG B N 1
ATOM 1513 C CA . ARG B 1 63 ? 9.086 23.359 15.852 1 93.81 63 ARG B CA 1
ATOM 1514 C C . ARG B 1 63 ? 8.562 24 17.125 1 93.81 63 ARG B C 1
ATOM 1516 O O . ARG B 1 63 ? 9.203 23.906 18.188 1 93.81 63 ARG B O 1
ATOM 1523 N N . SER B 1 64 ? 7.383 24.625 17.094 1 95.5 64 SER B N 1
ATOM 1524 C CA . SER B 1 64 ? 6.828 25.359 18.219 1 95.5 64 SER B CA 1
ATOM 1525 C C . SER B 1 64 ? 5.988 24.453 19.109 1 95.5 64 SER B C 1
ATOM 1527 O O . SER B 1 64 ? 5.527 24.875 20.188 1 95.5 64 SER B O 1
ATOM 1529 N N . ASP B 1 65 ? 5.703 23.266 18.734 1 95.25 65 ASP B N 1
ATOM 1530 C CA . ASP B 1 65 ? 4.945 22.281 19.5 1 95.25 65 ASP B CA 1
ATOM 1531 C C . ASP B 1 65 ? 5.609 20.906 19.422 1 95.25 65 ASP B C 1
ATOM 1533 O O . ASP B 1 65 ? 5.234 20.062 18.609 1 95.25 65 ASP B O 1
ATOM 1537 N N . ALA B 1 66 ? 6.488 20.656 20.312 1 93.12 66 ALA B N 1
ATOM 1538 C CA . ALA B 1 66 ? 7.305 19.438 20.312 1 93.12 66 ALA B CA 1
ATOM 1539 C C . ALA B 1 66 ? 6.434 18.203 20.484 1 93.12 66 ALA B C 1
ATOM 1541 O O . ALA B 1 66 ? 6.723 17.141 19.922 1 93.12 66 ALA B O 1
ATOM 1542 N N . ARG B 1 67 ? 5.434 18.359 21.266 1 95.56 67 ARG B N 1
ATOM 1543 C CA . ARG B 1 67 ? 4.543 17.234 21.516 1 95.56 67 ARG B CA 1
ATOM 1544 C C . ARG B 1 67 ? 3.865 16.781 20.219 1 95.56 67 ARG B C 1
ATOM 1546 O O . ARG B 1 67 ? 3.799 15.578 19.953 1 95.56 67 ARG B O 1
ATOM 1553 N N . LEU B 1 68 ? 3.418 17.719 19.391 1 95.31 68 LEU B N 1
ATOM 1554 C CA . LEU B 1 68 ? 2.773 17.391 18.125 1 95.31 68 LEU B CA 1
ATOM 1555 C C . LEU B 1 68 ? 3.77 16.766 17.156 1 95.31 68 LEU B C 1
ATOM 1557 O O . LEU B 1 68 ? 3.43 15.828 16.422 1 95.31 68 LEU B O 1
ATOM 1561 N N . GLY B 1 69 ? 4.945 17.312 17.156 1 95.94 69 GLY B N 1
ATOM 1562 C CA . GLY B 1 69 ? 5.992 16.719 16.328 1 95.94 69 GLY B CA 1
ATOM 1563 C C . GLY B 1 69 ? 6.293 15.281 16.703 1 95.94 69 GLY B C 1
ATOM 1564 O O . GLY B 1 69 ? 6.406 14.43 15.82 1 95.94 69 GLY B O 1
ATOM 1565 N N . ASP B 1 70 ? 6.391 15 17.984 1 96.62 70 ASP B N 1
ATOM 1566 C CA . ASP B 1 70 ? 6.66 13.648 18.469 1 96.62 70 ASP B CA 1
ATOM 1567 C C . ASP B 1 70 ? 5.5 12.711 18.141 1 96.62 70 ASP B C 1
ATOM 1569 O O . ASP B 1 70 ? 5.715 11.547 17.812 1 96.62 70 ASP B O 1
ATOM 1573 N N . GLU B 1 71 ? 4.32 13.211 18.266 1 97.19 71 GLU B N 1
ATOM 1574 C CA . GLU B 1 71 ? 3.15 12.406 17.922 1 97.19 71 GLU B CA 1
ATOM 1575 C C . GLU B 1 71 ? 3.129 12.047 16.438 1 97.19 71 GLU B C 1
ATOM 1577 O O . GLU B 1 71 ? 2.826 10.906 16.078 1 97.19 71 GLU B O 1
ATOM 1582 N N . PHE B 1 72 ? 3.395 13.047 15.633 1 97.5 72 PHE B N 1
ATOM 1583 C CA . PHE B 1 72 ? 3.457 12.781 14.195 1 97.5 72 PHE B CA 1
ATOM 1584 C C . PHE B 1 72 ? 4.488 11.703 13.891 1 97.5 72 PHE B C 1
ATOM 1586 O O . PHE B 1 72 ? 4.207 10.758 13.156 1 97.5 72 PHE B O 1
ATOM 1593 N N . LYS B 1 73 ? 5.668 11.867 14.477 1 97.75 73 LYS B N 1
ATOM 1594 C CA . LYS B 1 73 ? 6.75 10.922 14.242 1 97.75 73 LYS B CA 1
ATOM 1595 C C . LYS B 1 73 ? 6.352 9.516 14.68 1 97.75 73 LYS B C 1
ATOM 1597 O O . LYS B 1 73 ? 6.676 8.531 14.008 1 97.75 73 LYS B O 1
ATOM 1602 N N . ALA B 1 74 ? 5.699 9.398 15.781 1 97.88 74 ALA B N 1
ATOM 1603 C CA . ALA B 1 74 ? 5.25 8.094 16.281 1 97.88 74 ALA B CA 1
ATOM 1604 C C . ALA B 1 74 ? 4.262 7.453 15.305 1 97.88 74 ALA B C 1
ATOM 1606 O O . ALA B 1 74 ? 4.367 6.262 15 1 97.88 74 ALA B O 1
ATOM 1607 N N . LYS B 1 75 ? 3.314 8.273 14.836 1 98.06 75 LYS B N 1
ATOM 1608 C CA . LYS B 1 75 ? 2.342 7.77 13.875 1 98.06 75 LYS B CA 1
ATOM 1609 C C . LYS B 1 75 ? 3.023 7.355 12.57 1 98.06 75 LYS B C 1
ATOM 1611 O O . LYS B 1 75 ? 2.682 6.328 11.984 1 98.06 75 LYS B O 1
ATOM 1616 N N . LEU B 1 76 ? 3.943 8.172 12.125 1 98.56 76 LEU B N 1
ATOM 1617 C CA . LEU B 1 76 ? 4.707 7.852 10.93 1 98.56 76 LEU B CA 1
ATOM 1618 C C . LEU B 1 76 ? 5.461 6.539 11.094 1 98.56 76 LEU B C 1
ATOM 1620 O O . LEU B 1 76 ? 5.469 5.699 10.195 1 98.56 76 LEU B O 1
ATOM 1624 N N . LYS B 1 77 ? 6.105 6.379 12.227 1 98.56 77 LYS B N 1
ATOM 1625 C CA . LYS B 1 77 ? 6.859 5.16 12.5 1 98.56 77 LYS B CA 1
ATOM 1626 C C . LYS B 1 77 ? 5.953 3.932 12.461 1 98.56 77 LYS B 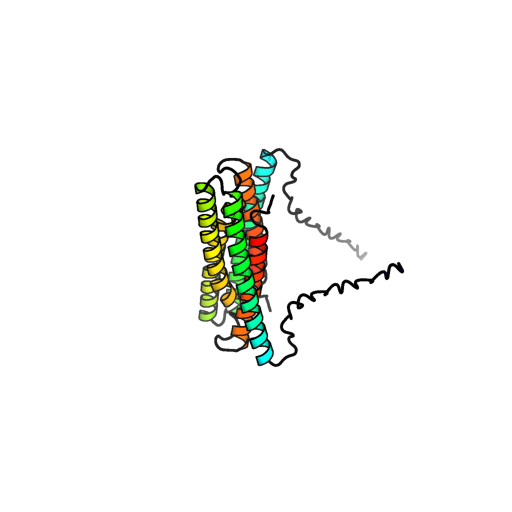C 1
ATOM 1628 O O . LYS B 1 77 ? 6.312 2.904 11.883 1 98.56 77 LYS B O 1
ATOM 1633 N N . ASP B 1 78 ? 4.809 4.035 13.062 1 98.31 78 ASP B N 1
ATOM 1634 C CA . ASP B 1 78 ? 3.85 2.934 13.062 1 98.31 78 ASP B CA 1
ATOM 1635 C C . ASP B 1 78 ? 3.422 2.586 11.633 1 98.31 78 ASP B C 1
ATOM 1637 O O . ASP B 1 78 ? 3.383 1.411 11.266 1 98.31 78 ASP B O 1
ATOM 1641 N N . SER B 1 79 ? 3.094 3.609 10.859 1 98.75 79 SER B N 1
ATOM 1642 C CA . SER B 1 79 ? 2.682 3.4 9.477 1 98.75 79 SER B CA 1
ATOM 1643 C C . SER B 1 79 ? 3.807 2.787 8.656 1 98.75 79 SER B C 1
ATOM 1645 O O . SER B 1 79 ? 3.574 1.874 7.859 1 98.75 79 SER B O 1
ATOM 1647 N N . GLN B 1 80 ? 4.992 3.262 8.836 1 98.81 80 GLN B N 1
ATOM 1648 C CA . GLN B 1 80 ? 6.137 2.764 8.078 1 98.81 80 GLN B CA 1
ATOM 1649 C C . GLN B 1 80 ? 6.422 1.303 8.406 1 98.81 80 GLN B C 1
ATOM 1651 O O . GLN B 1 80 ? 6.707 0.5 7.52 1 98.81 80 GLN B O 1
ATOM 1656 N N . ARG B 1 81 ? 6.348 0.95 9.664 1 98.69 81 ARG B N 1
ATOM 1657 C CA . ARG B 1 81 ? 6.574 -0.429 10.078 1 98.69 81 ARG B CA 1
ATOM 1658 C C . ARG B 1 81 ? 5.512 -1.358 9.5 1 98.69 81 ARG B C 1
ATOM 1660 O O . ARG B 1 81 ? 5.82 -2.473 9.078 1 98.69 81 ARG B O 1
ATOM 1667 N N . ALA B 1 82 ? 4.293 -0.918 9.562 1 98.75 82 ALA B N 1
ATOM 1668 C CA . ALA B 1 82 ? 3.225 -1.699 8.945 1 98.75 82 ALA B CA 1
ATOM 1669 C C . ALA B 1 82 ? 3.465 -1.87 7.449 1 98.75 82 ALA B C 1
ATOM 1671 O O . ALA B 1 82 ? 3.227 -2.945 6.895 1 98.75 82 ALA B O 1
ATOM 1672 N N . TRP B 1 83 ? 3.914 -0.82 6.797 1 98.88 83 TRP B N 1
ATOM 1673 C CA . TRP B 1 83 ? 4.199 -0.873 5.367 1 98.88 83 TRP B CA 1
ATOM 1674 C C . TRP B 1 83 ? 5.305 -1.88 5.066 1 98.88 83 TRP B C 1
ATOM 1676 O O . TRP B 1 83 ? 5.199 -2.662 4.117 1 98.88 83 TRP B O 1
ATOM 1686 N N . LEU B 1 84 ? 6.352 -1.831 5.875 1 98.81 84 LEU B N 1
ATOM 1687 C CA . LEU B 1 84 ? 7.457 -2.768 5.688 1 98.81 84 LEU B CA 1
ATOM 1688 C C . LEU B 1 84 ? 6.969 -4.207 5.801 1 98.81 84 LEU B C 1
ATOM 1690 O O . LEU B 1 84 ? 7.383 -5.07 5.023 1 98.81 84 LEU B O 1
ATOM 1694 N N . ARG B 1 85 ? 6.145 -4.445 6.781 1 98.75 85 ARG B N 1
ATOM 1695 C CA . ARG B 1 85 ? 5.586 -5.781 6.941 1 98.75 85 ARG B CA 1
ATOM 1696 C C . ARG B 1 85 ? 4.758 -6.18 5.723 1 98.75 85 ARG B C 1
ATOM 1698 O O . ARG B 1 85 ? 4.816 -7.324 5.273 1 98.75 85 ARG B O 1
ATOM 1705 N N . LEU B 1 86 ? 3.977 -5.246 5.195 1 98.88 86 LEU B N 1
ATOM 1706 C CA . LEU B 1 86 ? 3.209 -5.523 3.986 1 98.88 86 LEU B CA 1
ATOM 1707 C C . LEU B 1 86 ? 4.133 -5.883 2.828 1 98.88 86 LEU B C 1
ATOM 1709 O O . LEU B 1 86 ? 3.91 -6.879 2.135 1 98.88 86 LEU B O 1
ATOM 1713 N N . ARG B 1 87 ? 5.152 -5.07 2.605 1 98.81 87 ARG B N 1
ATOM 1714 C CA . ARG B 1 87 ? 6.109 -5.344 1.538 1 98.81 87 ARG B CA 1
ATOM 1715 C C . ARG B 1 87 ? 6.703 -6.742 1.677 1 98.81 87 ARG B C 1
ATOM 1717 O O . ARG B 1 87 ? 6.77 -7.496 0.702 1 98.81 87 ARG B O 1
ATOM 1724 N N . ASP B 1 88 ? 7.047 -7.133 2.938 1 98.25 88 ASP B N 1
ATOM 1725 C CA . ASP B 1 88 ? 7.727 -8.398 3.197 1 98.25 88 ASP B CA 1
ATOM 1726 C C . ASP B 1 88 ? 6.773 -9.578 3.014 1 98.25 88 ASP B C 1
ATOM 1728 O O . ASP B 1 88 ? 7.215 -10.711 2.818 1 98.25 88 ASP B O 1
ATOM 1732 N N . THR B 1 89 ? 5.516 -9.32 3.125 1 98.38 89 THR B N 1
ATOM 1733 C CA . THR B 1 89 ? 4.559 -10.414 2.98 1 98.38 89 THR B CA 1
ATOM 1734 C C . THR B 1 89 ? 3.951 -10.414 1.58 1 98.38 89 THR B C 1
ATOM 1736 O O . THR B 1 89 ? 3.535 -11.461 1.081 1 98.38 89 THR B O 1
ATOM 1739 N N . ASN B 1 90 ? 3.904 -9.273 0.88 1 98.44 90 ASN B N 1
ATOM 1740 C CA . ASN B 1 90 ? 3.285 -9.156 -0.436 1 98.44 90 ASN B CA 1
ATOM 1741 C C . ASN B 1 90 ? 4.18 -9.742 -1.527 1 98.44 90 ASN B C 1
ATOM 1743 O O . ASN B 1 90 ? 3.689 -10.367 -2.467 1 98.44 90 ASN B O 1
ATOM 1747 N N . CYS B 1 91 ? 5.457 -9.484 -1.405 1 98.31 91 CYS B N 1
ATOM 1748 C CA . CYS B 1 91 ? 6.328 -9.828 -2.521 1 98.31 91 CYS B CA 1
ATOM 1749 C C . CYS B 1 91 ? 6.477 -11.344 -2.65 1 98.31 91 CYS B C 1
ATOM 1751 O O . CYS B 1 91 ? 6.434 -11.883 -3.756 1 98.31 91 CYS B O 1
ATOM 1753 N N . PRO B 1 92 ? 6.566 -12.102 -1.534 1 97.12 92 PRO B N 1
ATOM 1754 C CA . PRO B 1 92 ? 6.527 -13.562 -1.67 1 97.12 92 PRO B CA 1
ATOM 1755 C C . PRO B 1 92 ? 5.211 -14.062 -2.25 1 97.12 92 PRO B C 1
ATOM 1757 O O . PRO B 1 92 ? 5.188 -15.078 -2.951 1 97.12 92 PRO B O 1
ATOM 1760 N N . LEU B 1 93 ? 4.141 -13.359 -1.957 1 96.69 93 LEU B N 1
ATOM 1761 C CA . LEU B 1 93 ? 2.854 -13.711 -2.543 1 96.69 93 LEU B CA 1
ATOM 1762 C C . LEU B 1 93 ? 2.889 -13.57 -4.059 1 96.69 93 LEU B C 1
ATOM 1764 O O . LEU B 1 93 ? 2.422 -14.453 -4.781 1 96.69 93 LEU B O 1
ATOM 1768 N N . GLU B 1 94 ? 3.48 -12.5 -4.578 1 95.12 94 GLU B N 1
ATOM 1769 C CA . GLU B 1 94 ? 3.596 -12.258 -6.012 1 95.12 94 GLU B CA 1
ATOM 1770 C C . GLU B 1 94 ? 4.488 -13.297 -6.68 1 95.12 94 GLU B C 1
ATOM 1772 O O . GLU B 1 94 ? 4.285 -13.641 -7.848 1 95.12 94 GLU B O 1
ATOM 1777 N N . ALA B 1 95 ? 5.434 -13.805 -5.938 1 96.19 95 ALA B N 1
ATOM 1778 C CA . ALA B 1 95 ? 6.402 -14.742 -6.488 1 96.19 95 ALA B CA 1
ATOM 1779 C C . ALA B 1 95 ? 5.973 -16.188 -6.242 1 96.19 95 ALA B C 1
ATOM 1781 O O . ALA B 1 95 ? 6.719 -17.125 -6.539 1 96.19 95 ALA B O 1
ATOM 1782 N N . PHE B 1 96 ? 4.789 -16.406 -5.746 1 96.25 96 PHE B N 1
ATOM 1783 C CA . PHE B 1 96 ? 4.383 -17.672 -5.172 1 96.25 96 PHE B CA 1
ATOM 1784 C C . PHE B 1 96 ? 4.539 -18.797 -6.191 1 96.25 96 PHE B C 1
ATOM 1786 O O . PHE B 1 96 ? 4.934 -19.922 -5.836 1 96.25 96 PHE B O 1
ATOM 1793 N N . GLU B 1 97 ? 4.352 -18.562 -7.504 1 92.12 97 GLU B N 1
ATOM 1794 C CA . GLU B 1 97 ? 4.336 -19.609 -8.516 1 92.12 97 GLU B CA 1
ATOM 1795 C C . GLU B 1 97 ? 5.754 -19.969 -8.953 1 92.12 97 GLU B C 1
ATOM 1797 O O . GLU B 1 97 ? 5.949 -20.922 -9.719 1 92.12 97 GLU B O 1
ATOM 1802 N N . ILE B 1 98 ? 6.715 -19.188 -8.531 1 94.19 98 ILE B N 1
ATOM 1803 C CA . ILE B 1 98 ? 8.109 -19.422 -8.898 1 94.19 98 ILE B CA 1
ATOM 1804 C C . ILE B 1 98 ? 8.82 -20.172 -7.773 1 94.19 98 ILE B C 1
ATOM 1806 O O . ILE B 1 98 ? 8.711 -19.797 -6.602 1 94.19 98 ILE B O 1
ATOM 1810 N N . GLU B 1 99 ? 9.562 -21.266 -8.062 1 92.75 99 GLU B N 1
ATOM 1811 C CA . GLU B 1 99 ? 10.281 -22.047 -7.07 1 92.75 99 GLU B CA 1
ATOM 1812 C C . GLU B 1 99 ? 11.312 -21.188 -6.34 1 92.75 99 GLU B C 1
ATOM 1814 O O . GLU B 1 99 ? 12.109 -20.5 -6.973 1 92.75 99 GLU B O 1
ATOM 1819 N N . VAL B 1 100 ? 11.109 -21.312 -4.984 1 91.81 100 VAL B N 1
ATOM 1820 C CA . VAL B 1 100 ? 12.094 -20.609 -4.156 1 91.81 100 VAL B CA 1
ATOM 1821 C C . VAL B 1 100 ? 13.492 -21.141 -4.473 1 91.81 100 VAL B C 1
ATOM 1823 O O . VAL B 1 100 ? 13.695 -22.344 -4.613 1 91.81 100 VAL B O 1
ATOM 1826 N N . GLY B 1 101 ? 14.477 -20.281 -4.68 1 89.19 101 GLY B N 1
ATOM 1827 C CA . GLY B 1 101 ? 15.836 -20.688 -5 1 89.19 101 GLY B CA 1
ATOM 1828 C C . GLY B 1 101 ? 16.203 -20.422 -6.449 1 89.19 101 GLY B C 1
ATOM 1829 O O . GLY B 1 101 ? 17.391 -20.359 -6.789 1 89.19 101 GLY B O 1
ATOM 1830 N N . GLN B 1 102 ? 15.266 -20.375 -7.379 1 90.69 102 GLN B N 1
ATOM 1831 C CA . GLN B 1 102 ? 15.516 -20.016 -8.766 1 90.69 102 GLN B CA 1
ATOM 1832 C C . GLN B 1 102 ? 15.805 -18.531 -8.914 1 90.69 102 GLN B C 1
ATOM 1834 O O . GLN B 1 102 ? 15.297 -17.703 -8.141 1 90.69 102 GLN B O 1
ATOM 1839 N N . ALA B 1 103 ? 16.625 -18.219 -9.891 1 89.62 103 ALA B N 1
ATOM 1840 C CA . ALA B 1 103 ? 16.984 -16.828 -10.148 1 89.62 103 ALA B CA 1
ATOM 1841 C C . ALA B 1 103 ? 15.758 -15.969 -10.406 1 89.62 103 ALA B C 1
ATOM 1843 O O . ALA B 1 103 ? 15.688 -14.82 -9.961 1 89.62 103 ALA B O 1
ATOM 1844 N N . ALA B 1 104 ? 14.836 -16.547 -11.039 1 92.75 104 ALA B N 1
ATOM 1845 C CA . ALA B 1 104 ? 13.617 -15.812 -11.375 1 92.75 104 ALA B CA 1
ATOM 1846 C C . ALA B 1 104 ? 12.852 -15.406 -10.117 1 92.75 104 ALA B C 1
ATOM 1848 O O . ALA B 1 104 ? 12.172 -14.383 -10.094 1 92.75 104 ALA B O 1
ATOM 1849 N N . TYR B 1 105 ? 12.93 -16.25 -9.008 1 95.06 105 TYR B N 1
ATOM 1850 C CA . TYR B 1 105 ? 12.289 -15.914 -7.742 1 95.06 105 TYR B CA 1
ATOM 1851 C C . TYR B 1 105 ? 12.867 -14.641 -7.148 1 95.06 105 TYR B C 1
ATOM 1853 O O . TYR B 1 105 ? 12.133 -13.711 -6.816 1 95.06 105 TYR B O 1
ATOM 1861 N N . LEU B 1 106 ? 14.141 -14.555 -7.113 1 94.88 106 LEU B N 1
ATOM 1862 C CA . LEU B 1 106 ? 14.805 -13.391 -6.535 1 94.88 106 LEU B CA 1
ATOM 1863 C C . LEU B 1 106 ? 14.57 -12.148 -7.387 1 94.88 106 LEU B C 1
ATOM 1865 O O . LEU B 1 106 ? 14.406 -11.047 -6.855 1 94.88 106 LEU B O 1
ATOM 1869 N N . THR B 1 107 ? 14.602 -12.352 -8.648 1 95.44 107 THR B N 1
ATOM 1870 C CA . THR B 1 107 ? 14.336 -11.234 -9.555 1 95.44 107 THR B CA 1
ATOM 1871 C C . THR B 1 107 ? 12.938 -10.672 -9.328 1 95.44 107 THR B C 1
ATOM 1873 O O . THR B 1 107 ? 12.758 -9.461 -9.25 1 95.44 107 THR B O 1
ATOM 1876 N N . THR B 1 108 ? 11.938 -11.531 -9.148 1 95.69 108 THR B N 1
ATOM 1877 C CA . THR B 1 108 ? 10.562 -11.117 -8.898 1 95.69 108 THR B CA 1
ATOM 1878 C C . THR B 1 108 ? 10.461 -10.391 -7.562 1 95.69 108 THR B C 1
ATOM 1880 O O . THR B 1 108 ? 9.828 -9.336 -7.473 1 95.69 108 THR B O 1
ATOM 1883 N N . ILE B 1 109 ? 11.086 -10.945 -6.578 1 97.56 109 ILE B N 1
ATOM 1884 C CA . ILE B 1 109 ? 11.094 -10.32 -5.258 1 97.56 109 ILE B CA 1
ATOM 1885 C C . ILE B 1 109 ? 11.695 -8.922 -5.355 1 97.56 109 ILE B C 1
ATOM 1887 O O . ILE B 1 109 ? 11.102 -7.949 -4.883 1 97.56 109 ILE B O 1
ATOM 1891 N N . ASN B 1 110 ? 12.852 -8.859 -5.98 1 97.38 110 ASN B N 1
ATOM 1892 C CA . ASN B 1 110 ? 13.555 -7.582 -6.074 1 97.38 110 ASN B CA 1
ATOM 1893 C C . ASN B 1 110 ? 12.734 -6.547 -6.836 1 97.38 110 ASN B C 1
ATOM 1895 O O . ASN B 1 110 ? 12.664 -5.383 -6.438 1 97.38 110 ASN B O 1
ATOM 1899 N N . ASN B 1 111 ? 12.148 -6.914 -7.91 1 97.06 111 ASN B N 1
ATOM 1900 C CA . ASN B 1 111 ? 11.305 -6.004 -8.68 1 97.06 111 ASN B CA 1
ATOM 1901 C C . ASN B 1 111 ? 10.102 -5.531 -7.867 1 97.06 111 ASN B C 1
ATOM 1903 O O . ASN B 1 111 ? 9.742 -4.352 -7.91 1 97.06 111 ASN B O 1
ATOM 1907 N N . CYS B 1 112 ? 9.477 -6.418 -7.16 1 98 112 CYS B N 1
ATOM 1908 C CA . CYS B 1 112 ? 8.344 -6.086 -6.301 1 98 112 CYS B CA 1
ATOM 1909 C C . CYS B 1 112 ? 8.75 -5.094 -5.219 1 98 112 CYS B C 1
ATOM 1911 O O . CYS B 1 112 ? 8.094 -4.07 -5.035 1 98 112 CYS B O 1
ATOM 1913 N N . VAL B 1 113 ? 9.836 -5.398 -4.555 1 98.69 113 VAL B N 1
ATOM 1914 C CA . VAL B 1 113 ? 10.32 -4.535 -3.484 1 98.69 113 VAL B CA 1
ATOM 1915 C C . VAL B 1 113 ? 10.641 -3.15 -4.039 1 98.69 113 VAL B C 1
ATOM 1917 O O . VAL B 1 113 ? 10.266 -2.137 -3.443 1 98.69 113 VAL B O 1
ATOM 1920 N N . ALA B 1 114 ? 11.297 -3.154 -5.176 1 98.56 114 ALA B N 1
ATOM 1921 C CA . ALA B 1 114 ? 11.648 -1.876 -5.785 1 98.56 114 ALA B CA 1
ATOM 1922 C C . ALA B 1 114 ? 10.406 -1.054 -6.098 1 98.56 114 ALA B C 1
ATOM 1924 O O . ALA B 1 114 ? 10.328 0.13 -5.762 1 98.56 114 ALA B O 1
ATOM 1925 N N . GLY B 1 115 ? 9.453 -1.664 -6.734 1 98.38 115 GLY B N 1
ATOM 1926 C CA . GLY B 1 115 ? 8.227 -0.968 -7.074 1 98.38 115 GLY B CA 1
ATOM 1927 C C . GLY B 1 115 ? 7.484 -0.435 -5.863 1 98.38 115 GLY B C 1
ATOM 1928 O O . GLY B 1 115 ? 7.078 0.729 -5.84 1 98.38 115 GLY B O 1
ATOM 1929 N N . MET B 1 116 ? 7.316 -1.239 -4.871 1 98.75 116 MET B N 1
ATOM 1930 C CA . MET B 1 116 ? 6.613 -0.83 -3.66 1 98.75 116 MET B CA 1
ATOM 1931 C C . MET B 1 116 ? 7.371 0.277 -2.936 1 98.75 116 MET B C 1
ATOM 1933 O O . MET B 1 116 ? 6.766 1.215 -2.418 1 98.75 116 MET B O 1
ATOM 1937 N N . SER B 1 117 ? 8.695 0.125 -2.889 1 98.88 117 SER B N 1
ATOM 1938 C CA . SER B 1 117 ? 9.508 1.128 -2.201 1 98.88 117 SER B CA 1
ATOM 1939 C C . SER B 1 117 ? 9.406 2.486 -2.887 1 98.88 117 SER B C 1
ATOM 1941 O O . SER B 1 117 ? 9.312 3.52 -2.221 1 98.88 117 SER B O 1
ATOM 1943 N N .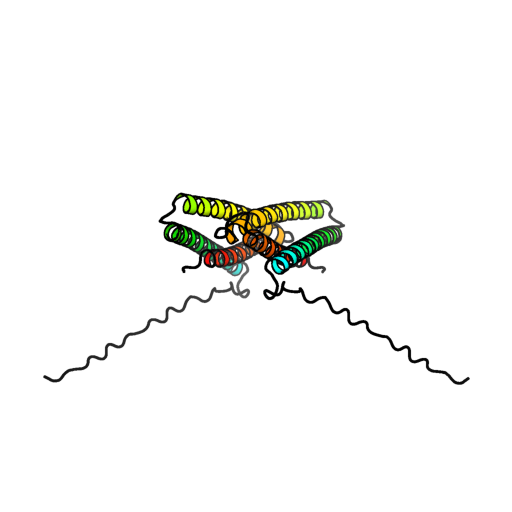 LEU B 1 118 ? 9.43 2.455 -4.188 1 98.81 118 LEU B N 1
ATOM 1944 C CA . LEU B 1 118 ? 9.32 3.711 -4.922 1 98.81 118 LEU B CA 1
ATOM 1945 C C . LEU B 1 118 ? 7.945 4.344 -4.715 1 98.81 118 LEU B C 1
ATOM 1947 O O . LEU B 1 118 ? 7.836 5.559 -4.551 1 98.81 118 LEU B O 1
ATOM 1951 N N . GLU B 1 119 ? 6.941 3.576 -4.723 1 98.5 119 GLU B N 1
ATOM 1952 C CA . GLU B 1 119 ? 5.594 4.074 -4.473 1 98.5 119 GLU B CA 1
ATOM 1953 C C . GLU B 1 119 ? 5.469 4.652 -3.066 1 98.5 119 GLU B C 1
ATOM 1955 O O . GLU B 1 119 ? 4.863 5.707 -2.875 1 98.5 119 GLU B O 1
ATOM 1960 N N . ARG B 1 120 ? 6.012 3.98 -2.133 1 98.81 120 ARG B N 1
ATOM 1961 C CA . ARG B 1 120 ? 5.977 4.453 -0.752 1 98.81 120 ARG B CA 1
ATOM 1962 C C . ARG B 1 120 ? 6.762 5.754 -0.599 1 98.81 120 ARG B C 1
ATOM 1964 O O . ARG B 1 120 ? 6.328 6.664 0.107 1 98.81 120 ARG B O 1
ATOM 1971 N N . ALA B 1 121 ? 7.914 5.793 -1.253 1 98.81 121 ALA B N 1
ATOM 1972 C CA . ALA B 1 121 ? 8.695 7.027 -1.223 1 98.81 121 ALA B CA 1
ATOM 1973 C C . ALA B 1 121 ? 7.875 8.203 -1.745 1 98.81 121 ALA B C 1
ATOM 1975 O O . ALA B 1 121 ? 7.844 9.273 -1.127 1 98.81 121 ALA B O 1
ATOM 1976 N N . ALA B 1 122 ? 7.234 7.988 -2.836 1 98.25 122 ALA B N 1
ATOM 1977 C CA . ALA B 1 122 ? 6.406 9.039 -3.426 1 98.25 122 ALA B CA 1
ATOM 1978 C C . ALA B 1 122 ? 5.277 9.445 -2.48 1 98.25 122 ALA B C 1
ATOM 1980 O O . ALA B 1 122 ? 4.945 10.625 -2.375 1 98.25 122 ALA B O 1
ATOM 1981 N N . TYR B 1 123 ? 4.695 8.484 -1.82 1 98.12 123 TYR B N 1
ATOM 1982 C CA . TYR B 1 123 ? 3.65 8.742 -0.836 1 98.12 123 TYR B CA 1
ATOM 1983 C C . TYR B 1 123 ? 4.172 9.617 0.297 1 98.12 123 TYR B C 1
ATOM 1985 O O . TYR B 1 123 ? 3.549 10.617 0.657 1 98.12 123 TYR B O 1
ATOM 1993 N N . LEU B 1 124 ? 5.32 9.281 0.833 1 98.19 124 LEU B N 1
ATOM 1994 C CA . LEU B 1 124 ? 5.902 10.023 1.943 1 98.19 124 LEU B CA 1
ATOM 1995 C C . LEU B 1 124 ? 6.258 11.445 1.518 1 98.19 124 LEU B C 1
ATOM 1997 O O . LEU B 1 124 ? 6.145 12.383 2.311 1 98.19 124 LEU B O 1
ATOM 2001 N N . ASP B 1 125 ? 6.656 11.57 0.248 1 97.5 125 ASP B N 1
ATOM 2002 C CA . ASP B 1 125 ? 7.062 12.875 -0.26 1 97.5 125 ASP B CA 1
ATOM 2003 C C . ASP B 1 125 ? 5.875 13.836 -0.316 1 97.5 125 ASP B C 1
ATOM 2005 O O . ASP B 1 125 ? 6.055 15.055 -0.326 1 97.5 125 ASP B O 1
ATOM 2009 N N . LYS B 1 126 ? 4.723 13.297 -0.34 1 95.44 126 LYS B N 1
ATOM 2010 C CA . LYS B 1 126 ? 3.531 14.125 -0.47 1 95.44 126 LYS B CA 1
ATOM 2011 C C . LYS B 1 126 ? 2.992 14.539 0.898 1 95.44 126 LYS B C 1
ATOM 2013 O O . LYS B 1 126 ? 2.119 15.398 0.995 1 95.44 126 LYS B O 1
ATOM 2018 N N . LEU B 1 127 ? 3.441 13.867 1.934 1 94.69 127 LEU B N 1
ATOM 2019 C CA . LEU B 1 127 ? 2.975 14.188 3.277 1 94.69 127 LEU B CA 1
ATOM 2020 C C . LEU B 1 127 ? 3.645 15.461 3.793 1 94.69 127 LEU B C 1
ATOM 2022 O O . LEU B 1 127 ? 4.836 15.68 3.559 1 94.69 127 LEU B O 1
ATOM 2026 N N . LEU B 1 128 ? 2.82 16.297 4.516 1 90 128 LEU B N 1
ATOM 2027 C CA . LEU B 1 128 ? 3.26 17.562 5.102 1 90 128 LEU B CA 1
ATOM 2028 C C . LEU B 1 128 ? 3.922 18.453 4.051 1 90 128 LEU B C 1
ATOM 2030 O O . LEU B 1 128 ? 5.09 18.812 4.188 1 90 128 LEU B O 1
ATOM 2034 N N . PRO B 1 129 ? 3.113 18.672 2.998 1 79.88 129 PRO B N 1
ATOM 2035 C CA . PRO B 1 129 ? 3.727 19.531 1.979 1 79.88 129 PRO B CA 1
ATOM 2036 C C . PRO B 1 129 ? 4.07 20.922 2.508 1 79.88 129 PRO B C 1
ATOM 2038 O O . PRO B 1 129 ? 3.422 21.422 3.434 1 79.88 129 PRO B O 1
ATOM 2041 N N . ASP B 1 130 ? 5.34 21.297 2.256 1 62.47 130 ASP B N 1
ATOM 2042 C CA . ASP B 1 130 ? 5.785 22.609 2.697 1 62.47 130 ASP B CA 1
ATOM 2043 C C . ASP B 1 130 ? 4.766 23.688 2.33 1 62.47 130 ASP B C 1
ATOM 2045 O O . ASP B 1 130 ? 4.223 23.688 1.223 1 62.47 130 ASP B O 1
ATOM 2049 N N . ILE B 1 131 ? 4.078 24.156 3.367 1 46.62 131 ILE B N 1
ATOM 2050 C CA . ILE B 1 131 ? 3.344 25.391 3.117 1 46.62 131 ILE B CA 1
ATOM 2051 C C . ILE B 1 131 ? 4.312 26.5 2.695 1 46.62 131 ILE B C 1
ATOM 2053 O O . ILE B 1 131 ? 5.426 26.594 3.221 1 46.62 131 ILE B O 1
#

Secondary structure (DSSP, 8-state):
------------------------TTS-HHHHHHHHHHHHHHHHHHHHHHHHHHHHHHHHHTTT-HHHHHHHHHHHHHHHHHHHHHHHHHHHHHTTTSPTTSHHHHHHHHHHHHHHHHHHHHHHHHSS---/------------------------TTS-HHHHHHHHHHHHHHHHHHHHHHHHHHHHHHHHHTTT-HHHHHHHHHHHHHHHHHHHHHHHHHHHHHTTTSPTTSHHHHHHHHHHHHHHHHHHHHHHHHSS---

Sequence (262 aa):
MKINFRFVLVLASLYFLPAHAECINSGTSQEVDECAKAEKNTADARLNGSYKKLIARAQGQYRSDARLGDEFKAKLKDSQRAWLRLRDTNCPLEAFEIEVGQAAYLTTINNCVAGMSLERAAYLDKLLPDIMKINFRFVLVLASLYFLPAHAECINSGTSQEVDECAKAEKNTADARLNGSYKKLIARAQGQYRSDARLGDEFKAKLKDSQRAWLRLRDTNCPLEAFEIEVGQAAYLTTINNCVAGMSLERAAYLDKLLPDI

pLDDT: mean 85.3, std 20.0, range [34.5, 98.88]

Nearest PDB structures (foldseek):
  3gi7-assembly1_A  TM=9.274E-01  e=2.062E-05  Pseudomonas putida KT2440
  6h2e-assembly1_P-2  TM=2.953E-01  e=8.343E+00  Aeromonas hydrophila subsp. hydrophila AL09-71
  3gi7-assembly1_A  TM=9.273E-01  e=2.062E-05  Pseudomonas putida KT2440
  6h2e-assembly1_P-2  TM=2.953E-01  e=8.343E+00  Aeromonas hydrophila subsp. hydrophila AL09-71

Solvent-accessible surface area (backbone atoms only — not comparable to full-atom values): 14376 Å² total; per-residue (Å²): 133,85,78,76,79,77,81,77,79,77,79,78,78,76,76,73,69,77,68,80,70,66,58,56,85,81,49,55,73,65,52,34,37,52,36,23,47,51,48,22,52,50,18,49,51,49,26,52,50,27,51,52,51,37,54,51,47,41,48,61,74,23,61,91,37,59,68,59,29,52,51,50,50,52,38,48,51,52,19,50,53,25,42,51,49,20,53,69,32,40,28,56,51,75,29,60,91,42,59,85,88,42,68,67,26,55,32,45,34,25,45,41,49,18,54,51,30,44,52,49,21,56,53,41,59,60,49,80,59,84,124,132,84,78,75,79,77,79,77,79,77,78,77,76,77,76,74,70,76,68,79,71,64,59,57,83,82,48,54,75,65,52,34,36,51,37,22,47,51,46,23,52,52,19,48,52,48,25,52,49,28,51,53,50,37,52,50,47,40,48,61,76,24,62,91,37,59,67,60,29,52,50,51,50,51,39,48,50,52,19,50,52,26,43,51,48,19,53,68,31,41,28,56,50,76,27,59,90,42,59,85,87,42,67,66,27,55,31,44,33,24,45,42,50,17,52,53,30,44,52,48,22,55,53,41,60,59,47,79,60,83,125

InterPro domains:
  IPR009739 Lysozyme inhibitor LprI-like, N-terminal [PF07007] (25-124)

Foldseek 3Di:
DPPPPPPPPPPPPPPPPPDLPPQPPPDDLVSLLVSLQVLLVVLQVLLVVLLVVLLVLLCVVCVVPVPSSVVVNVVSVVVVVVLVVCLVVVQCVVLVVPDPPDSVSSSSSSNSSSVSSNVNSVVSNPPNPDD/DPPPPPPPPPPPPPPPPPDLPPQPPPDDLVSLLVSLQVLLVVLQVLLVVLLVVLLVLLCVVCVVPVPSSVVVNVVSVVVVVVLVVCLVVVQCVVLVVPDPPDSVSSSSSSNSSSVSSNVNSVVSNPPNPDD

Radius of gyration: 25.62 Å; Cα contacts (8 Å, |Δi|>4): 214; chains: 2; bounding box: 88×82×65 Å

Organism: Pseudomonas syringae pv. tomato (strain ATCC BAA-871 / DC3000) (NCBI:txid223283)